Protein AF-A0A5C5VB72-F1 (afdb_monomer)

Solvent-accessible surface area (backbone atoms only — not comparable to full-atom values): 13382 Å² total; per-residue (Å²): 140,82,83,84,82,78,80,82,84,73,86,79,78,80,81,74,54,57,68,61,21,48,60,62,57,49,14,57,75,70,74,47,53,49,72,58,55,72,74,49,93,55,50,34,66,43,98,89,65,30,26,25,46,69,46,34,50,52,37,48,53,52,55,56,52,70,71,44,66,89,49,79,76,54,71,70,58,50,54,54,46,52,60,30,61,78,46,78,45,90,79,31,51,56,58,42,49,58,48,51,53,47,39,34,73,79,44,38,73,28,32,48,50,42,50,53,52,49,53,52,47,54,50,49,50,45,49,69,76,48,58,61,77,70,76,74,67,78,68,65,78,69,49,74,67,56,53,48,52,52,52,50,58,46,50,52,50,52,50,53,49,50,56,49,52,50,53,49,52,53,26,54,77,70,68,26,60,31,42,27,14,83,86,79,55,26,29,43,52,99,91,41,77,40,86,56,82,82,59,88,93,46,48,76,42,85,40,77,42,72,72,61,48,51,54,52,51,53,53,52,50,36,53,74,70,67,75,106

Structure (mmCIF, N/CA/C/O backbone):
data_AF-A0A5C5VB72-F1
#
_entry.id   AF-A0A5C5VB72-F1
#
loop_
_atom_site.group_PDB
_atom_site.id
_atom_site.type_symbol
_atom_site.label_atom_id
_atom_site.label_alt_id
_atom_site.label_comp_id
_atom_site.label_asym_id
_atom_site.label_entity_id
_atom_site.label_seq_id
_atom_site.pdbx_PDB_ins_code
_atom_site.Cartn_x
_atom_site.Cartn_y
_atom_site.Cartn_z
_atom_site.occupancy
_atom_site.B_iso_or_equiv
_atom_site.auth_seq_id
_atom_site.auth_comp_id
_atom_site.auth_asym_id
_atom_site.auth_atom_id
_atom_site.pdbx_PDB_model_num
ATOM 1 N N . MET A 1 1 ? 15.066 46.258 54.936 1.00 46.50 1 MET A N 1
ATOM 2 C CA . MET A 1 1 ? 14.306 45.964 53.706 1.00 46.50 1 MET A CA 1
ATOM 3 C C . MET A 1 1 ? 15.164 45.065 52.835 1.00 46.50 1 MET A C 1
ATOM 5 O O . MET A 1 1 ? 16.221 45.527 52.428 1.00 46.50 1 MET A O 1
ATOM 9 N N . PRO A 1 2 ? 14.773 43.805 52.607 1.00 37.41 2 PRO A N 1
ATOM 10 C CA . PRO A 1 2 ? 15.245 43.034 51.469 1.00 37.41 2 PRO A CA 1
ATOM 11 C C . PRO A 1 2 ? 14.122 42.835 50.442 1.00 37.41 2 PRO A C 1
ATOM 13 O O . PRO A 1 2 ? 12.939 42.766 50.778 1.00 37.41 2 PRO A O 1
ATOM 16 N N . GLU A 1 3 ? 14.540 42.830 49.186 1.00 38.38 3 GLU A N 1
ATOM 17 C CA . GLU A 1 3 ? 13.744 42.910 47.967 1.00 38.38 3 GLU A CA 1
ATOM 18 C C . GLU A 1 3 ? 12.894 41.653 47.731 1.00 38.38 3 GLU A C 1
ATOM 20 O O . GLU A 1 3 ? 13.333 40.523 47.931 1.00 38.38 3 GLU A O 1
ATOM 25 N N . THR A 1 4 ? 11.654 41.860 47.285 1.00 40.00 4 THR A N 1
ATOM 26 C CA . THR A 1 4 ? 10.748 40.800 46.832 1.00 40.00 4 THR A CA 1
ATOM 27 C C . THR A 1 4 ? 11.052 40.483 45.373 1.00 40.00 4 THR A C 1
ATOM 29 O O . THR A 1 4 ? 10.628 41.195 44.464 1.00 40.00 4 THR A O 1
ATOM 32 N N . THR A 1 5 ? 11.785 39.400 45.129 1.00 40.78 5 THR A N 1
ATOM 33 C CA . THR A 1 5 ? 11.956 38.863 43.777 1.00 40.78 5 THR A CA 1
ATOM 34 C C . THR A 1 5 ? 10.641 38.214 43.342 1.00 40.78 5 THR A C 1
ATOM 36 O O . THR A 1 5 ? 10.292 37.119 43.777 1.00 40.78 5 THR A O 1
ATOM 39 N N . LYS A 1 6 ? 9.877 38.920 42.502 1.00 45.44 6 LYS A N 1
ATOM 40 C CA . LYS A 1 6 ? 8.774 38.342 41.728 1.00 45.44 6 LYS A CA 1
ATOM 41 C C . LYS A 1 6 ? 9.363 37.365 40.716 1.00 45.44 6 LYS A C 1
ATOM 43 O O . LYS A 1 6 ? 10.065 37.781 39.801 1.00 45.44 6 LYS A O 1
ATOM 48 N N . THR A 1 7 ? 9.067 36.083 40.874 1.00 38.94 7 THR A N 1
ATOM 49 C CA . THR A 1 7 ? 9.298 35.088 39.829 1.00 38.94 7 THR A CA 1
ATOM 50 C C . THR A 1 7 ? 8.195 35.238 38.784 1.00 38.94 7 THR A C 1
ATOM 52 O O . THR A 1 7 ? 7.014 35.092 39.094 1.00 38.94 7 THR A O 1
ATOM 55 N N . GLU A 1 8 ? 8.586 35.602 37.566 1.00 39.62 8 GLU A N 1
ATOM 56 C CA . GLU A 1 8 ? 7.713 35.678 36.397 1.00 39.62 8 GLU A CA 1
ATOM 57 C C . GLU A 1 8 ? 7.212 34.282 36.010 1.00 39.62 8 GLU A C 1
ATOM 59 O O . GLU A 1 8 ? 7.989 33.343 35.835 1.00 39.62 8 GLU A O 1
ATOM 64 N N . SER A 1 9 ? 5.893 34.152 35.872 1.00 37.44 9 SER A N 1
ATOM 65 C CA . SER A 1 9 ? 5.222 32.945 35.401 1.00 37.44 9 SER A CA 1
ATOM 66 C C . SER A 1 9 ? 5.415 32.795 33.891 1.00 37.44 9 SER A C 1
ATOM 68 O O . SER A 1 9 ? 4.896 33.590 33.107 1.00 37.44 9 SER A O 1
ATOM 70 N N . THR A 1 10 ? 6.139 31.763 33.471 1.00 40.00 10 THR A N 1
ATOM 71 C CA . THR A 1 10 ? 6.226 31.341 32.066 1.00 40.00 10 THR A CA 1
ATOM 72 C C . THR A 1 10 ? 4.866 30.780 31.600 1.00 40.00 10 THR A C 1
ATOM 74 O O . THR A 1 10 ? 4.200 30.112 32.395 1.00 40.00 10 THR A O 1
ATOM 77 N N . PRO A 1 11 ? 4.413 31.013 30.349 1.00 42.94 11 PRO A N 1
ATOM 78 C CA . PRO A 1 11 ? 3.134 30.493 29.861 1.00 42.94 11 PRO A CA 1
ATOM 79 C C . PRO A 1 11 ? 3.160 28.961 29.838 1.00 42.94 11 PRO A C 1
ATOM 81 O O . PRO A 1 11 ? 3.988 28.356 29.158 1.00 42.94 11 PRO A O 1
ATOM 84 N N . GLY A 1 12 ? 2.275 28.343 30.620 1.00 37.38 12 GLY A N 1
ATOM 85 C CA . GLY A 1 12 ? 2.240 26.904 30.849 1.00 37.38 12 GLY A CA 1
ATOM 86 C C . GLY A 1 12 ? 1.874 26.108 29.600 1.00 37.38 12 GLY A C 1
ATOM 87 O O . GLY A 1 12 ? 0.727 26.112 29.159 1.00 37.38 12 GLY A O 1
ATOM 88 N N . GLY A 1 13 ? 2.834 25.342 29.085 1.00 39.31 13 GLY A N 1
ATOM 89 C CA . GLY A 1 13 ? 2.512 24.068 28.457 1.00 39.31 13 GLY A CA 1
ATOM 90 C C . GLY A 1 13 ? 2.019 23.134 29.558 1.00 39.31 13 GLY A C 1
ATOM 91 O O . GLY A 1 13 ? 2.789 22.776 30.445 1.00 39.31 13 GLY A O 1
ATOM 92 N N . HIS A 1 14 ? 0.732 22.791 29.554 1.00 52.47 14 HIS A N 1
ATOM 93 C CA . HIS A 1 14 ? 0.190 21.806 30.485 1.00 52.47 14 HIS A CA 1
ATOM 94 C C . HIS A 1 14 ? 0.811 20.437 30.175 1.00 52.47 14 HIS A C 1
ATOM 96 O O . HIS A 1 14 ? 0.370 19.736 29.268 1.00 52.47 14 HIS A O 1
ATOM 102 N N . THR A 1 15 ? 1.857 20.053 30.907 1.00 58.16 15 THR A N 1
ATOM 103 C CA . THR A 1 15 ? 2.292 18.657 30.987 1.00 58.16 15 THR A CA 1
ATOM 104 C C . THR A 1 15 ? 1.211 17.894 31.742 1.00 58.16 15 THR A C 1
ATOM 106 O O . THR A 1 15 ? 1.135 17.964 32.967 1.00 58.16 15 THR A O 1
ATOM 109 N N . VAL A 1 16 ? 0.317 17.249 30.997 1.00 69.81 16 VAL A N 1
ATOM 110 C CA . VAL A 1 16 ? -0.760 16.436 31.562 1.00 69.81 16 VAL A CA 1
ATOM 111 C C . VAL A 1 16 ? -0.149 15.150 32.115 1.00 69.81 16 VAL A C 1
ATOM 113 O O . VAL A 1 16 ? 0.542 14.431 31.392 1.00 69.81 16 VAL A O 1
ATOM 116 N N . ASP A 1 17 ? -0.406 14.861 33.389 1.00 84.00 17 ASP A N 1
ATOM 117 C CA . ASP A 1 17 ? -0.014 13.596 34.004 1.00 84.00 17 ASP A CA 1
ATOM 118 C C . ASP A 1 17 ? -0.933 12.473 33.503 1.00 84.00 17 ASP A C 1
ATOM 120 O O . ASP A 1 17 ? -2.092 12.358 33.905 1.00 84.00 17 ASP A O 1
ATOM 124 N N . LEU A 1 18 ? -0.409 11.633 32.608 1.00 88.25 18 LEU A N 1
ATOM 125 C CA . LEU A 1 18 ? -1.141 10.510 32.018 1.00 88.25 18 LEU A CA 1
ATOM 126 C C . LEU A 1 18 ? -1.506 9.424 33.039 1.00 88.25 18 LEU A C 1
ATOM 128 O O . LEU A 1 18 ? -2.347 8.567 32.749 1.00 88.25 18 LEU A O 1
ATOM 132 N N . GLU A 1 19 ? -0.902 9.439 34.224 1.00 90.00 19 GLU A N 1
ATOM 133 C CA . GLU A 1 19 ? -1.263 8.526 35.296 1.00 90.00 19 GLU A CA 1
ATOM 134 C C . GLU A 1 19 ? -2.476 9.000 36.102 1.00 90.00 19 GLU A C 1
ATOM 136 O O . GLU A 1 19 ? -3.220 8.160 36.615 1.00 90.00 19 GLU A O 1
ATOM 141 N N . ALA A 1 20 ? -2.701 10.312 36.200 1.00 90.19 20 ALA A N 1
ATOM 142 C CA . ALA A 1 20 ? -3.700 10.913 37.080 1.00 90.19 20 ALA A CA 1
ATOM 143 C C . ALA A 1 20 ? -4.506 12.019 36.377 1.00 90.19 20 ALA A C 1
ATOM 145 O O . ALA A 1 20 ? -4.512 13.178 36.790 1.00 90.19 20 ALA A O 1
ATOM 146 N N . LEU A 1 21 ? -5.246 11.648 35.333 1.00 91.06 21 LEU A N 1
ATOM 147 C CA . LEU A 1 21 ? -6.118 12.566 34.604 1.00 91.06 21 LEU A CA 1
ATOM 148 C C . LEU A 1 21 ? -7.339 12.962 35.435 1.00 91.06 21 LEU A C 1
ATOM 150 O O . LEU A 1 21 ? -8.010 12.122 36.045 1.00 91.06 2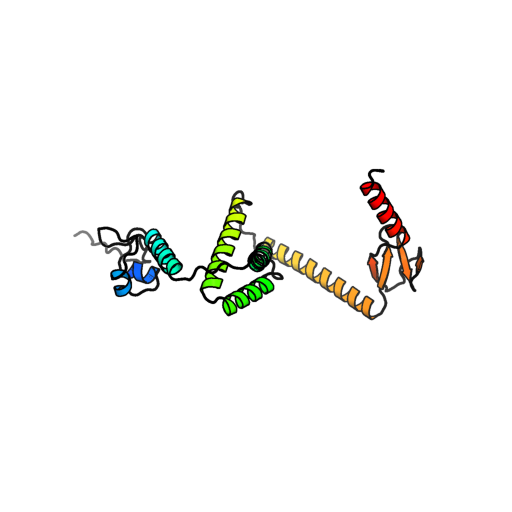1 LEU A O 1
ATOM 154 N N . THR A 1 22 ? -7.712 14.235 35.376 1.00 92.75 22 THR A N 1
ATOM 155 C CA . THR A 1 22 ? -9.021 14.691 35.849 1.00 92.75 22 THR A CA 1
ATOM 156 C C . THR A 1 22 ? -10.144 14.137 34.965 1.00 92.75 22 THR A C 1
ATOM 158 O O . THR A 1 22 ? -9.932 13.727 33.824 1.00 92.75 22 THR A O 1
ATOM 161 N N . GLN A 1 23 ? -11.390 14.168 35.455 1.00 90.88 23 GLN A N 1
ATOM 162 C CA . GLN A 1 23 ? -12.554 13.731 34.670 1.00 90.88 23 GLN A CA 1
ATOM 163 C C . GLN A 1 23 ? -12.682 14.491 33.335 1.00 90.88 23 GLN A C 1
ATOM 165 O O . GLN A 1 23 ? -13.103 13.912 32.334 1.00 90.88 23 GLN A O 1
ATOM 170 N N . THR A 1 24 ? -12.330 15.779 33.314 1.00 90.88 24 THR A N 1
ATOM 171 C CA . THR A 1 24 ? -12.387 16.608 32.105 1.00 90.88 24 THR A CA 1
ATOM 172 C C . THR A 1 24 ? -11.328 16.170 31.096 1.00 90.88 24 THR A C 1
ATOM 174 O O . THR A 1 24 ? -11.675 15.893 29.949 1.00 90.88 24 THR A O 1
ATOM 177 N N . GLU A 1 25 ? -10.075 16.011 31.524 1.00 92.50 25 GLU A N 1
ATOM 178 C CA . GLU A 1 25 ? -8.972 15.566 30.657 1.00 92.50 25 GLU A CA 1
ATOM 179 C C . GLU A 1 25 ? -9.198 14.143 30.136 1.00 92.50 25 GLU A C 1
ATOM 181 O O . GLU A 1 25 ? -9.030 13.878 28.949 1.00 92.50 25 GLU A O 1
ATOM 186 N N . ALA A 1 26 ? -9.678 13.242 30.995 1.00 91.38 26 ALA A N 1
ATOM 187 C CA . ALA A 1 26 ? -10.074 11.891 30.616 1.00 91.38 26 ALA A CA 1
ATOM 188 C C . ALA A 1 26 ? -11.204 11.889 29.569 1.00 91.38 26 ALA A C 1
ATOM 190 O O . ALA A 1 26 ? -11.189 11.096 28.629 1.00 91.38 26 ALA A O 1
ATOM 191 N N . SER A 1 27 ? -12.177 12.798 29.693 1.00 91.50 27 SER A N 1
ATOM 192 C CA . SER A 1 27 ? -13.258 12.927 28.710 1.00 91.50 27 SER A CA 1
ATOM 193 C C . SER A 1 27 ? -12.765 13.472 27.364 1.00 91.50 27 SER A C 1
ATOM 195 O O . SER A 1 27 ? -13.194 12.984 26.317 1.00 91.50 27 SER A O 1
ATOM 197 N N . TRP A 1 28 ? -11.806 14.407 27.380 1.00 91.00 28 TRP A N 1
ATOM 198 C CA . TRP A 1 28 ? -11.140 14.899 26.172 1.00 91.00 28 TRP A CA 1
ATOM 199 C C . TRP A 1 28 ? -10.339 13.801 25.480 1.00 91.00 28 TRP A C 1
ATOM 201 O O . TRP A 1 28 ? -10.465 13.647 24.268 1.00 91.00 28 TRP A O 1
ATOM 211 N N . LEU A 1 29 ? -9.601 12.990 26.246 1.00 90.50 29 LEU A N 1
ATOM 212 C CA . LEU A 1 29 ? -8.830 11.862 25.720 1.00 90.50 29 LEU A CA 1
ATOM 213 C C . LEU A 1 29 ? -9.706 10.882 24.926 1.00 90.50 29 LEU A C 1
ATOM 215 O O . LEU A 1 29 ? -9.296 10.397 23.877 1.00 90.50 29 LEU A O 1
ATOM 219 N N . LEU A 1 30 ? -10.929 10.622 25.395 1.00 90.12 30 LEU A N 1
ATOM 220 C CA . LEU A 1 30 ? -11.875 9.725 24.721 1.00 90.12 30 LEU A CA 1
ATOM 221 C C . LEU A 1 30 ? -12.764 10.427 23.682 1.00 90.12 30 LEU A C 1
ATOM 223 O O . LEU A 1 30 ? -13.586 9.769 23.045 1.00 90.12 30 LEU A O 1
ATOM 227 N N . SER A 1 31 ? -12.648 11.751 23.520 1.00 91.62 31 SER A N 1
ATOM 228 C CA . SER A 1 31 ? -13.569 12.567 22.711 1.00 91.62 31 SER A CA 1
ATOM 229 C C . SER A 1 31 ? -15.047 12.362 23.091 1.00 91.62 31 SER A C 1
ATOM 231 O O . SER A 1 31 ? -15.935 12.276 22.239 1.00 91.62 31 SER A O 1
ATOM 233 N N . ARG A 1 32 ? -15.329 12.268 24.397 1.00 91.69 32 ARG A N 1
ATOM 234 C CA . ARG A 1 32 ? -16.679 12.108 24.966 1.00 91.69 32 ARG A CA 1
ATOM 235 C C . ARG A 1 32 ? -16.970 13.199 25.990 1.00 91.69 32 ARG A C 1
ATOM 237 O O . ARG A 1 32 ? -16.084 13.915 26.439 1.00 91.69 32 ARG A O 1
ATOM 244 N N . SER A 1 33 ? -18.236 13.340 26.376 1.00 92.38 33 SER A N 1
ATOM 245 C CA . SER A 1 33 ? -18.614 14.311 27.403 1.00 92.38 33 SER A CA 1
ATOM 246 C C . SER A 1 33 ? -18.265 13.800 28.807 1.00 92.38 33 SER A C 1
ATOM 248 O O . SER A 1 33 ? -18.369 12.606 29.098 1.00 92.38 33 SER A O 1
ATOM 250 N N . ALA A 1 34 ? -17.899 14.706 29.717 1.00 88.50 34 ALA A N 1
ATOM 251 C CA . ALA A 1 34 ? -17.643 14.348 31.111 1.00 88.50 34 ALA A CA 1
ATOM 252 C C . ALA A 1 34 ? -18.847 13.649 31.792 1.00 88.50 34 ALA A C 1
ATOM 254 O O . ALA A 1 34 ? -18.616 12.665 32.501 1.00 88.50 34 ALA A O 1
ATOM 255 N N . PRO A 1 35 ? -20.119 14.063 31.582 1.00 92.19 35 PRO A N 1
ATOM 256 C CA . PRO A 1 35 ? -21.279 13.331 32.100 1.00 92.19 35 PRO A CA 1
ATOM 257 C C . PRO A 1 35 ? -21.398 11.904 31.560 1.00 92.19 35 PRO A C 1
ATOM 259 O O . PRO A 1 35 ? -21.737 11.005 32.324 1.00 92.19 35 PRO A O 1
ATOM 262 N N . TRP A 1 36 ? -21.084 11.686 30.278 1.00 91.81 36 TRP A N 1
ATOM 263 C CA . TRP A 1 36 ? -21.069 10.344 29.697 1.00 91.81 36 TRP A CA 1
ATOM 264 C C . TRP A 1 36 ? -20.046 9.462 30.413 1.00 91.81 36 TRP A C 1
ATOM 266 O O . TRP A 1 36 ? -20.420 8.401 30.904 1.00 91.81 36 TRP A O 1
ATOM 276 N N . LEU A 1 37 ? -18.802 9.938 30.566 1.00 90.62 37 LEU A N 1
ATOM 277 C CA . LEU A 1 37 ? -17.724 9.183 31.218 1.00 90.62 37 LEU A CA 1
ATOM 278 C C . LEU A 1 37 ? -18.078 8.827 32.670 1.00 90.62 37 LEU A C 1
ATOM 280 O O . LEU A 1 37 ? -17.820 7.716 33.116 1.00 90.62 37 LEU A O 1
ATOM 284 N N . ARG A 1 38 ? -18.738 9.741 33.393 1.00 87.44 38 ARG A N 1
ATOM 285 C CA . ARG A 1 38 ? -19.208 9.501 34.768 1.00 87.44 38 ARG A CA 1
ATOM 286 C C . ARG A 1 38 ? -20.210 8.350 34.867 1.00 87.44 38 ARG A C 1
ATOM 288 O O . ARG A 1 38 ? -20.264 7.694 35.903 1.00 87.44 38 ARG A O 1
ATOM 295 N N . GLY A 1 39 ? -21.020 8.157 33.829 1.00 86.31 39 GLY A N 1
ATOM 296 C CA . GLY A 1 39 ? -22.028 7.103 33.756 1.00 86.31 39 GLY A CA 1
ATOM 297 C C . GLY A 1 39 ? -21.498 5.758 33.259 1.00 86.31 39 GLY A C 1
ATOM 298 O O . GLY A 1 39 ? -22.265 4.801 33.239 1.00 86.31 39 GLY A O 1
ATOM 299 N N . GLN A 1 40 ? -20.229 5.667 32.844 1.00 85.19 40 GLN A N 1
ATOM 300 C CA . GLN A 1 40 ? -19.628 4.416 32.385 1.00 85.19 40 GLN A CA 1
ATOM 301 C C . GLN A 1 40 ? -18.808 3.742 33.487 1.00 85.19 40 GLN A C 1
ATOM 303 O O . GLN A 1 40 ? -18.093 4.395 34.246 1.00 85.19 40 GLN A O 1
ATOM 308 N N . SER A 1 41 ? -18.849 2.411 33.521 1.00 84.69 41 SER A N 1
ATOM 309 C CA . SER A 1 41 ? -17.968 1.578 34.344 1.00 84.69 41 SER A CA 1
ATOM 310 C C . SER A 1 41 ? -16.725 1.157 33.550 1.00 84.69 41 SER A C 1
ATOM 312 O O . SER A 1 41 ? -16.497 -0.032 33.337 1.00 84.69 41 SER A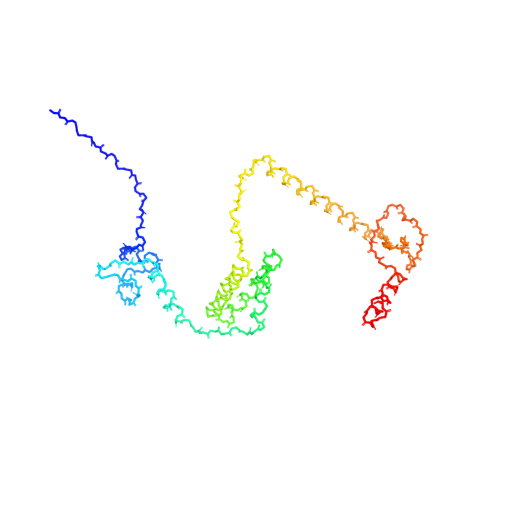 O 1
ATOM 314 N N . LEU A 1 42 ? -15.965 2.130 33.040 1.00 85.81 42 LEU A N 1
ATOM 315 C CA . LEU A 1 42 ? -14.698 1.854 32.358 1.00 85.81 42 LEU A CA 1
ATOM 316 C C . LEU A 1 42 ? -13.589 1.618 33.381 1.00 85.81 42 LEU A C 1
ATOM 318 O O . LEU A 1 42 ? -13.481 2.346 34.373 1.00 85.81 42 LEU A O 1
ATOM 322 N N . ASP A 1 43 ? -12.756 0.615 33.117 1.00 83.19 43 ASP A N 1
ATOM 323 C CA . ASP A 1 43 ? -11.580 0.353 33.934 1.00 83.19 43 ASP A CA 1
ATOM 324 C C . ASP A 1 43 ? -10.547 1.481 33.760 1.00 83.19 43 ASP A C 1
ATOM 326 O O . ASP A 1 43 ? -10.441 2.099 32.701 1.00 83.19 43 ASP A O 1
ATOM 330 N N . GLY A 1 44 ? -9.806 1.796 34.822 1.00 83.50 44 GLY A N 1
ATOM 331 C CA . GLY A 1 44 ? -8.846 2.906 34.841 1.00 83.50 44 GLY A CA 1
ATOM 332 C C . GLY A 1 44 ? -9.244 4.113 35.688 1.00 83.50 44 GLY A C 1
ATOM 333 O O . GLY A 1 44 ? -8.413 5.003 35.865 1.00 83.50 44 GLY A O 1
ATOM 334 N N . ARG A 1 45 ? -10.447 4.137 36.276 1.00 89.31 45 ARG A N 1
ATOM 335 C CA . ARG A 1 45 ? -10.782 5.091 37.344 1.00 89.31 45 ARG A CA 1
ATOM 336 C C . ARG A 1 45 ? -10.121 4.662 38.657 1.00 89.31 45 ARG A C 1
ATOM 338 O O . ARG A 1 45 ? -10.332 3.549 39.133 1.00 89.31 45 ARG A O 1
ATOM 345 N N . ARG A 1 46 ? -9.329 5.550 39.252 1.00 87.69 46 ARG A N 1
ATOM 346 C CA . ARG A 1 46 ? -8.659 5.348 40.541 1.00 87.69 46 ARG A CA 1
ATOM 347 C C . ARG A 1 46 ? -9.611 5.654 41.714 1.00 87.69 46 ARG A C 1
ATOM 349 O O . ARG A 1 46 ? -10.604 6.365 41.529 1.00 87.69 46 ARG A O 1
ATOM 356 N N . PRO A 1 47 ? -9.326 5.150 42.933 1.00 87.12 47 PRO A N 1
ATOM 357 C CA . PRO A 1 47 ? -10.150 5.412 44.120 1.00 87.12 47 PRO A CA 1
ATOM 358 C C . PRO A 1 47 ? -10.285 6.899 44.482 1.00 87.12 47 PRO A C 1
ATOM 360 O O . PRO A 1 47 ? -11.298 7.304 45.042 1.00 87.12 47 PRO A O 1
ATOM 363 N N . ASP A 1 48 ? -9.284 7.711 44.136 1.00 88.06 48 ASP A N 1
ATOM 364 C CA . ASP A 1 48 ? -9.274 9.168 44.323 1.00 88.06 48 ASP A CA 1
ATOM 365 C C . ASP A 1 48 ? -10.126 9.929 43.286 1.00 88.06 48 ASP A C 1
ATOM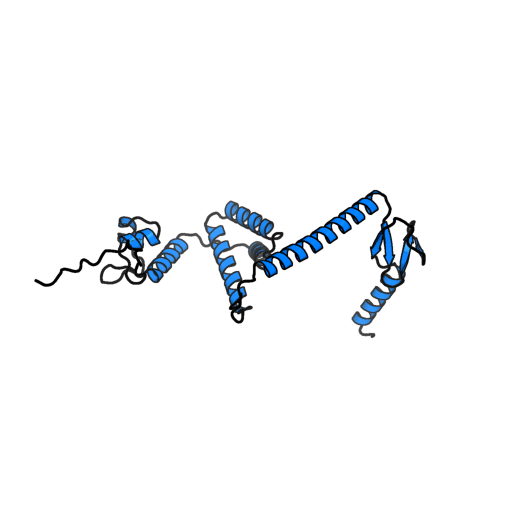 367 O O . ASP A 1 48 ? -10.281 11.145 43.369 1.00 88.06 48 ASP A O 1
ATOM 371 N N . GLY A 1 49 ? -10.709 9.220 42.313 1.00 85.75 49 GLY A N 1
ATOM 372 C CA . GLY A 1 49 ? -11.533 9.786 41.252 1.00 85.75 49 GLY A CA 1
ATOM 373 C C . GLY A 1 49 ? -10.767 10.259 40.014 1.00 85.75 49 GLY A C 1
ATOM 374 O O . GLY A 1 49 ? -11.425 10.690 39.064 1.00 85.75 49 GLY A O 1
ATOM 375 N N . SER A 1 50 ? -9.434 10.151 39.999 1.00 91.94 50 SER A N 1
ATOM 376 C CA . SER A 1 50 ? -8.605 10.382 38.811 1.00 91.94 50 SER A CA 1
ATOM 377 C C . SER A 1 50 ? -8.650 9.189 37.847 1.00 91.94 50 SER A C 1
ATOM 379 O O . SER A 1 50 ? -9.190 8.126 38.171 1.00 91.94 50 SER A O 1
ATOM 381 N N . TYR A 1 51 ? -8.113 9.358 36.639 1.00 92.62 51 TYR A N 1
ATOM 382 C CA . TYR A 1 51 ? -8.089 8.320 35.612 1.00 92.62 51 TYR A CA 1
ATOM 383 C C . TYR A 1 51 ? -6.673 8.052 35.116 1.00 92.62 51 TYR A C 1
ATOM 385 O O . TYR A 1 51 ? -5.934 8.968 34.771 1.00 92.62 51 TYR A O 1
ATOM 393 N N . HIS A 1 52 ? -6.335 6.775 34.986 1.00 94.31 52 HIS A N 1
ATOM 394 C CA . HIS A 1 52 ? -5.115 6.342 34.322 1.00 94.31 52 HIS A CA 1
ATOM 395 C C . HIS A 1 52 ? -5.358 6.252 32.810 1.00 94.31 52 HIS A C 1
ATOM 397 O O . HIS A 1 52 ? -6.128 5.399 32.363 1.00 94.31 52 HIS A O 1
ATOM 403 N N . ALA A 1 53 ? -4.664 7.071 32.014 1.00 89.38 53 ALA A N 1
ATOM 404 C CA . ALA A 1 53 ? -4.906 7.234 30.577 1.00 89.38 53 ALA A CA 1
ATOM 405 C C . ALA A 1 53 ? -4.893 5.903 29.812 1.00 89.38 53 ALA A C 1
ATOM 407 O O . ALA A 1 53 ? -5.861 5.560 29.138 1.00 89.38 53 ALA A O 1
ATOM 408 N N . GLN A 1 54 ? -3.823 5.117 29.967 1.00 89.19 54 GLN A N 1
ATOM 409 C CA . GLN A 1 54 ? -3.666 3.847 29.251 1.00 89.19 54 GLN A CA 1
ATOM 410 C C . GLN A 1 54 ? -4.785 2.842 29.565 1.00 89.19 54 GLN A C 1
ATOM 412 O O . GLN A 1 54 ? -5.363 2.268 28.646 1.00 89.19 54 GLN A O 1
ATOM 417 N N . LYS A 1 55 ? -5.113 2.648 30.852 1.00 91.25 55 LYS A N 1
ATOM 418 C CA . LYS A 1 55 ? -6.180 1.727 31.276 1.00 91.25 55 LYS A CA 1
ATOM 419 C C . LYS A 1 55 ? -7.543 2.187 30.771 1.00 91.25 55 LYS A C 1
ATOM 421 O O . LYS A 1 55 ? -8.299 1.373 30.252 1.00 91.25 55 LYS A O 1
ATOM 426 N N . LEU A 1 56 ? -7.803 3.492 30.851 1.00 92.06 56 LEU A N 1
ATOM 427 C CA . LEU A 1 56 ? -9.044 4.089 30.376 1.00 92.06 56 LEU A CA 1
ATOM 428 C C . LEU A 1 56 ? -9.230 3.902 28.865 1.00 92.06 56 LEU A C 1
ATOM 430 O O . LEU A 1 56 ? -10.306 3.498 28.428 1.00 92.06 56 LEU A O 1
ATOM 434 N N . VAL A 1 57 ? -8.191 4.171 28.069 1.00 88.25 57 VAL A N 1
ATOM 435 C CA . VAL A 1 57 ? -8.230 3.980 26.611 1.00 88.25 57 VAL A CA 1
ATOM 436 C C . VAL A 1 57 ? -8.416 2.505 26.270 1.00 88.25 57 VAL A C 1
ATOM 438 O O . VAL A 1 57 ? -9.267 2.189 25.447 1.00 88.25 57 VAL A O 1
ATOM 441 N N . ALA A 1 58 ? -7.685 1.600 26.927 1.00 85.75 58 ALA A N 1
ATOM 442 C CA . ALA A 1 58 ? -7.827 0.164 26.699 1.00 85.75 58 ALA A CA 1
ATOM 443 C C . ALA A 1 58 ? -9.257 -0.325 26.993 1.00 85.75 58 ALA A C 1
ATOM 445 O O . ALA A 1 58 ? -9.862 -0.991 26.156 1.00 85.75 58 ALA A O 1
ATOM 446 N N . ALA A 1 59 ? -9.828 0.066 28.137 1.00 88.75 59 ALA A N 1
ATOM 447 C CA . ALA A 1 59 ? -11.194 -0.294 28.506 1.00 88.75 59 ALA A CA 1
ATOM 448 C C . ALA A 1 59 ? -12.234 0.295 27.542 1.00 88.75 59 ALA A C 1
ATOM 450 O O . ALA A 1 59 ? -13.205 -0.375 27.195 1.00 88.75 59 ALA A O 1
ATOM 451 N N . TYR A 1 60 ? -12.036 1.538 27.095 1.00 89.88 60 TYR A N 1
ATOM 452 C CA . TYR A 1 60 ? -12.920 2.177 26.124 1.00 89.88 60 TYR A CA 1
ATOM 453 C C . TYR A 1 60 ? -12.879 1.476 24.763 1.00 89.88 60 TYR A C 1
ATOM 455 O O . TYR A 1 60 ? -13.929 1.189 24.194 1.00 89.88 60 TYR A O 1
ATOM 463 N N . VAL A 1 61 ? -11.683 1.161 24.260 1.00 83.00 61 VAL A N 1
ATOM 464 C CA . VAL A 1 61 ? -11.505 0.432 22.996 1.00 83.00 61 VAL A CA 1
ATOM 465 C C . VAL A 1 61 ? -12.170 -0.940 23.068 1.00 83.00 61 VAL A C 1
ATOM 467 O O . VAL A 1 61 ? -12.899 -1.299 22.148 1.00 83.00 61 VAL A O 1
ATOM 470 N N . GLU A 1 62 ? -11.992 -1.672 24.168 1.00 84.75 62 GLU A N 1
ATOM 471 C CA . GLU A 1 62 ? -12.636 -2.975 24.364 1.00 84.75 62 GLU A CA 1
ATOM 472 C C . GLU A 1 62 ? -14.166 -2.855 24.416 1.00 84.75 62 GLU A C 1
ATOM 474 O O . GLU A 1 62 ? -14.888 -3.614 23.766 1.00 84.75 62 GLU A O 1
ATOM 479 N N . GLN A 1 63 ? -14.683 -1.844 25.121 1.00 85.88 63 GLN A N 1
ATOM 480 C CA . GLN A 1 63 ? -16.117 -1.578 25.174 1.00 85.88 63 GLN A CA 1
ATOM 481 C C . GLN A 1 63 ? -16.684 -1.257 23.782 1.00 85.88 63 GLN A C 1
ATOM 483 O O . GLN A 1 63 ? -17.746 -1.766 23.427 1.00 85.88 63 GLN A O 1
ATOM 488 N N . GLU A 1 64 ? -16.012 -0.428 22.983 1.00 82.12 64 GLU A N 1
ATOM 489 C CA . GLU A 1 64 ? -16.457 -0.109 21.622 1.00 82.12 64 GLU A CA 1
ATOM 490 C C . GLU A 1 64 ? -16.346 -1.325 20.691 1.00 82.12 64 GLU A C 1
ATOM 492 O O . GLU A 1 64 ? -17.271 -1.581 19.921 1.00 82.12 64 GLU A O 1
ATOM 497 N N . ARG A 1 65 ? -15.286 -2.134 20.820 1.00 72.06 65 ARG A N 1
ATOM 498 C CA . ARG A 1 65 ? -15.115 -3.390 20.074 1.00 72.06 65 ARG A CA 1
ATOM 499 C C . ARG A 1 65 ? -16.245 -4.376 20.360 1.00 72.06 65 ARG A C 1
ATOM 501 O O . ARG A 1 65 ? -16.796 -4.944 19.425 1.00 72.06 65 ARG A O 1
ATOM 508 N N . SER A 1 66 ? -16.665 -4.509 21.620 1.00 78.50 66 SER A N 1
ATOM 509 C CA . SER A 1 66 ? -17.766 -5.403 22.017 1.00 78.50 66 SER A CA 1
ATOM 510 C C . SER A 1 66 ? -19.131 -5.038 21.410 1.00 78.50 66 SER A C 1
ATOM 512 O O . SER A 1 66 ? -20.026 -5.880 21.347 1.00 78.50 66 SER A O 1
ATOM 514 N N . LYS A 1 67 ? -19.308 -3.786 20.960 1.00 80.00 67 LYS A N 1
ATOM 515 C CA . LYS A 1 67 ? -20.542 -3.308 20.311 1.00 80.00 67 LYS A CA 1
ATOM 516 C C . LYS A 1 67 ? -20.570 -3.604 18.815 1.00 80.00 67 LYS A C 1
ATOM 518 O O . LYS A 1 67 ? -21.629 -3.487 18.197 1.00 80.00 67 LYS A O 1
ATOM 523 N N . LEU A 1 68 ? -19.425 -3.935 18.223 1.00 66.75 68 LEU A N 1
ATOM 524 C CA . LEU A 1 68 ? -19.335 -4.270 16.812 1.00 66.75 68 LEU A CA 1
ATOM 525 C C . LEU A 1 68 ? -19.672 -5.756 16.634 1.00 66.75 68 LEU A C 1
ATOM 527 O O . LEU A 1 68 ? -19.114 -6.595 17.342 1.00 66.75 68 LEU A O 1
ATOM 531 N N . PRO A 1 69 ? -20.577 -6.117 15.705 1.00 60.62 69 PRO A N 1
ATOM 532 C CA . PRO A 1 69 ? -20.769 -7.516 15.363 1.00 60.62 69 PRO A CA 1
ATOM 533 C C . PRO A 1 69 ? -19.448 -8.085 14.836 1.00 60.62 69 PRO A C 1
ATOM 535 O O . PRO A 1 69 ? -18.785 -7.464 14.007 1.00 60.62 69 PRO A O 1
ATOM 538 N N . THR A 1 70 ? -19.054 -9.259 15.327 1.00 59.97 70 THR A N 1
ATOM 539 C CA . THR A 1 70 ? -17.866 -9.971 14.854 1.00 59.97 70 THR A CA 1
ATOM 540 C C . THR A 1 70 ? -18.123 -10.466 13.437 1.00 59.97 70 THR A C 1
ATOM 542 O O . THR A 1 70 ? -18.800 -11.470 13.223 1.00 59.97 70 THR A O 1
ATOM 545 N N . HIS A 1 71 ? -17.605 -9.734 12.451 1.00 64.88 71 HIS A N 1
ATOM 546 C CA . HIS A 1 71 ? -17.630 -10.159 11.057 1.00 64.88 71 HIS A CA 1
ATOM 547 C C . HIS A 1 71 ? -16.322 -10.860 10.720 1.00 64.88 71 HIS A C 1
ATOM 549 O O . HIS A 1 71 ? -15.246 -10.286 10.878 1.00 64.88 71 HIS A O 1
ATOM 555 N N . LYS A 1 72 ? -16.413 -12.106 10.257 1.00 67.81 72 LYS A N 1
ATOM 556 C CA . LYS A 1 72 ? -15.253 -12.853 9.777 1.00 67.81 72 LYS A CA 1
ATOM 557 C C . LYS A 1 72 ? -15.174 -12.670 8.264 1.00 67.81 72 LYS A C 1
ATOM 559 O O . LYS A 1 72 ? -16.087 -13.095 7.560 1.00 67.81 72 LYS A O 1
ATOM 564 N N . LEU A 1 73 ? -14.109 -12.024 7.789 1.00 65.25 73 LEU A N 1
ATOM 565 C CA . LEU A 1 73 ? -13.818 -11.935 6.356 1.00 65.25 73 LEU A CA 1
ATOM 566 C C . LEU A 1 73 ? -13.642 -13.342 5.780 1.00 65.25 73 LEU A C 1
ATOM 568 O O . LEU A 1 73 ? -13.171 -14.248 6.475 1.00 65.25 73 LEU A O 1
ATOM 572 N N . ALA A 1 74 ? -14.019 -13.531 4.517 1.00 69.00 74 ALA A N 1
ATOM 573 C CA . ALA A 1 74 ? -13.754 -14.795 3.849 1.00 69.00 74 ALA A CA 1
ATOM 574 C C . ALA A 1 74 ? -12.240 -14.972 3.653 1.00 69.00 74 ALA A C 1
ATOM 576 O O . ALA A 1 74 ? -11.528 -14.008 3.373 1.00 69.00 74 ALA A O 1
ATOM 577 N N . ASP A 1 75 ? -11.741 -16.209 3.724 1.00 55.91 75 ASP A N 1
ATOM 578 C CA . ASP A 1 75 ? -10.299 -16.501 3.614 1.00 55.91 75 ASP A CA 1
ATOM 579 C C . ASP A 1 75 ? -9.671 -15.947 2.318 1.00 55.91 75 ASP A C 1
ATOM 581 O O . ASP A 1 75 ? -8.504 -15.559 2.288 1.00 55.91 75 ASP A O 1
ATOM 585 N N . VAL A 1 76 ? -10.458 -15.862 1.240 1.00 55.84 76 VAL A N 1
ATOM 586 C CA . VAL A 1 76 ? -10.038 -15.268 -0.040 1.00 55.84 76 VAL A CA 1
ATOM 587 C C . VAL A 1 76 ? -9.779 -13.762 0.089 1.00 55.84 76 VAL A C 1
ATOM 589 O O . VAL A 1 76 ? -8.822 -13.254 -0.492 1.00 55.84 76 VAL A O 1
ATOM 592 N N . GLU A 1 77 ? -10.603 -13.050 0.855 1.00 54.78 77 GLU A N 1
ATOM 593 C CA . GLU A 1 77 ? -10.471 -11.608 1.089 1.00 54.78 77 GLU A CA 1
ATOM 594 C C . GLU A 1 77 ? -9.308 -11.311 2.032 1.00 54.78 77 GLU A C 1
ATOM 596 O O . GLU A 1 77 ? -8.538 -10.385 1.784 1.00 54.78 77 GLU A O 1
ATOM 601 N N . VAL A 1 78 ? -9.142 -12.147 3.062 1.00 64.44 78 VAL A N 1
ATOM 602 C CA . VAL A 1 78 ? -8.003 -12.098 3.986 1.00 64.44 78 VAL A CA 1
ATOM 603 C C . VAL A 1 78 ? -6.688 -12.242 3.223 1.00 64.44 78 VAL A C 1
ATOM 605 O O . VAL A 1 78 ? -5.810 -11.395 3.348 1.00 64.44 78 VAL A O 1
ATOM 608 N N . ASN A 1 79 ? -6.572 -13.265 2.373 1.00 62.06 79 ASN A N 1
ATOM 609 C CA . ASN A 1 79 ? -5.348 -13.534 1.617 1.00 62.06 79 ASN A CA 1
ATOM 610 C C . ASN A 1 79 ? -5.045 -12.429 0.585 1.00 62.06 79 ASN A C 1
ATOM 612 O O . ASN A 1 79 ? -3.895 -12.037 0.404 1.00 62.06 79 ASN A O 1
ATOM 616 N N . ALA A 1 80 ? -6.073 -11.883 -0.075 1.00 60.31 80 ALA A N 1
ATOM 617 C CA . ALA A 1 80 ? -5.903 -10.774 -1.015 1.00 60.31 80 ALA A CA 1
ATOM 618 C C . ALA A 1 80 ? -5.439 -9.483 -0.319 1.00 60.31 80 ALA A C 1
ATOM 620 O O . ALA A 1 80 ? -4.599 -8.751 -0.854 1.00 60.31 80 ALA A O 1
ATOM 621 N N . LEU A 1 81 ? -5.979 -9.204 0.870 1.00 63.28 81 LEU A N 1
ATOM 622 C CA . LEU A 1 81 ? -5.613 -8.033 1.653 1.00 63.28 81 LEU A CA 1
ATOM 623 C C . LEU A 1 81 ? -4.194 -8.170 2.219 1.00 63.28 81 LEU A C 1
ATOM 625 O O . LEU A 1 81 ? -3.393 -7.261 2.033 1.00 63.28 81 LEU A O 1
ATOM 629 N N . ASP A 1 82 ? -3.849 -9.317 2.805 1.00 62.16 82 ASP A N 1
ATOM 630 C CA . ASP A 1 82 ? -2.518 -9.576 3.368 1.00 62.16 82 ASP A CA 1
ATOM 631 C C . ASP A 1 82 ? -1.399 -9.442 2.315 1.00 62.16 82 ASP A C 1
ATOM 633 O O . ASP A 1 82 ? -0.428 -8.711 2.513 1.00 62.16 82 ASP A O 1
ATOM 637 N N . GLN A 1 83 ? -1.587 -10.015 1.119 1.00 60.84 83 GLN A N 1
ATOM 638 C CA . GLN A 1 83 ? -0.633 -9.865 0.009 1.00 60.84 83 GLN A CA 1
ATOM 639 C C . GLN A 1 83 ? -0.483 -8.416 -0.471 1.00 60.84 83 GLN A C 1
ATOM 641 O O . GLN A 1 83 ? 0.602 -8.005 -0.887 1.00 60.84 83 GLN A O 1
ATOM 646 N N . SER A 1 84 ? -1.565 -7.636 -0.418 1.00 58.84 84 SER A N 1
ATOM 647 C CA . SER A 1 84 ? -1.546 -6.225 -0.817 1.00 58.84 84 SER A CA 1
ATOM 648 C C . SER A 1 84 ? -0.844 -5.345 0.223 1.00 58.84 84 SER A C 1
ATOM 650 O O . SER A 1 84 ? -0.198 -4.364 -0.144 1.00 58.84 84 SER A O 1
ATOM 652 N N . LEU A 1 85 ? -0.946 -5.700 1.509 1.00 58.56 85 LEU A N 1
ATOM 653 C CA . LEU A 1 85 ? -0.312 -4.994 2.625 1.00 58.56 85 LEU A CA 1
ATOM 654 C C . LEU A 1 85 ? 1.177 -5.346 2.766 1.00 58.56 85 LEU A C 1
ATOM 656 O O . LEU A 1 85 ? 1.988 -4.461 3.027 1.00 58.56 85 LEU A O 1
ATOM 660 N N . GLY A 1 86 ? 1.559 -6.604 2.525 1.00 51.59 86 GLY A N 1
ATOM 661 C CA . GLY A 1 86 ? 2.953 -7.061 2.583 1.00 51.59 86 GLY A CA 1
ATOM 662 C C . GLY A 1 86 ? 3.876 -6.447 1.521 1.00 51.59 86 GLY A C 1
ATOM 663 O O . GLY A 1 86 ? 5.092 -6.605 1.600 1.00 51.59 86 GLY A O 1
ATOM 664 N N . TYR A 1 87 ? 3.320 -5.734 0.535 1.00 49.50 87 TYR A N 1
ATOM 665 C CA . TYR A 1 87 ? 4.051 -5.116 -0.572 1.00 49.50 87 TYR A CA 1
ATOM 666 C C . TYR A 1 87 ? 3.545 -3.683 -0.823 1.00 49.50 87 TYR A C 1
ATOM 668 O O . TYR A 1 87 ? 3.022 -3.363 -1.894 1.00 49.50 87 TYR A O 1
ATOM 676 N N . PHE A 1 88 ? 3.684 -2.815 0.186 1.00 46.88 88 PHE A N 1
ATOM 677 C CA . PHE A 1 88 ? 3.242 -1.411 0.181 1.00 46.88 88 PHE A CA 1
ATOM 678 C C . PHE A 1 88 ? 4.116 -0.504 -0.713 1.00 46.88 88 PHE A C 1
ATOM 680 O O . PHE A 1 88 ? 4.712 0.473 -0.271 1.00 46.88 88 PHE A O 1
ATOM 687 N N . ASP A 1 89 ? 4.188 -0.819 -2.004 1.00 46.31 89 ASP A N 1
ATOM 688 C CA . ASP A 1 89 ? 4.697 0.081 -3.039 1.00 46.31 89 ASP A CA 1
ATOM 689 C C . ASP A 1 89 ? 3.510 0.766 -3.741 1.00 46.31 89 ASP A C 1
ATOM 691 O O . ASP A 1 89 ? 2.406 0.212 -3.800 1.00 46.31 89 ASP A O 1
ATOM 695 N N . LEU A 1 90 ? 3.711 1.971 -4.290 1.00 44.00 90 LEU A N 1
ATOM 696 C CA . LEU A 1 90 ? 2.657 2.856 -4.841 1.00 44.00 90 LEU A CA 1
ATOM 697 C C . LEU A 1 90 ? 1.661 2.184 -5.820 1.00 44.00 90 LEU A C 1
ATOM 699 O O . LEU A 1 90 ? 0.564 2.701 -6.027 1.00 44.00 90 LEU A O 1
ATOM 703 N N . TYR A 1 91 ? 2.018 1.041 -6.413 1.00 44.78 91 TYR A N 1
ATOM 704 C CA . TYR A 1 91 ? 1.171 0.264 -7.323 1.00 44.78 91 TYR A CA 1
ATOM 705 C C . TYR A 1 91 ? 0.153 -0.659 -6.624 1.00 44.78 91 TYR A C 1
ATOM 707 O O . TYR A 1 91 ? -0.927 -0.867 -7.175 1.00 44.78 91 TYR A O 1
ATOM 715 N N . ASN A 1 92 ? 0.432 -1.157 -5.414 1.00 53.81 92 ASN A N 1
ATOM 716 C CA . ASN A 1 92 ? -0.471 -2.059 -4.679 1.00 53.81 92 ASN A CA 1
ATOM 717 C C . ASN A 1 92 ? -1.419 -1.318 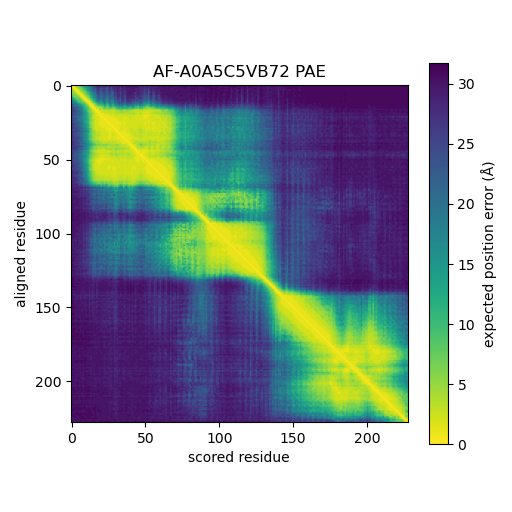-3.727 1.00 53.81 92 ASN A C 1
ATOM 719 O O . ASN A 1 92 ? -2.486 -1.832 -3.390 1.00 53.81 92 ASN A O 1
ATOM 723 N N . GLY A 1 93 ? -1.093 -0.071 -3.366 1.00 58.03 93 GLY A N 1
ATOM 724 C CA . GLY A 1 93 ? -1.946 0.758 -2.510 1.00 58.03 93 GLY A CA 1
ATOM 725 C C . GLY A 1 93 ? -3.349 0.985 -3.086 1.00 58.03 93 GLY A C 1
ATOM 726 O O . GLY A 1 93 ? -4.317 1.055 -2.337 1.00 58.03 93 GLY A O 1
ATOM 727 N N . ARG A 1 94 ? -3.493 1.028 -4.419 1.00 66.62 94 ARG A N 1
ATOM 728 C CA . ARG A 1 94 ? -4.809 1.183 -5.058 1.00 66.62 94 ARG A CA 1
ATOM 729 C C . ARG A 1 94 ? -5.682 -0.064 -4.920 1.00 66.62 94 ARG A C 1
ATOM 731 O O . ARG A 1 94 ? -6.863 0.074 -4.631 1.00 66.62 94 ARG A O 1
ATOM 738 N N . LEU A 1 95 ? -5.099 -1.257 -5.055 1.00 65.81 95 LEU A N 1
ATOM 739 C CA . LEU A 1 95 ? -5.822 -2.516 -4.863 1.00 65.81 95 LEU A CA 1
ATOM 740 C C . LEU A 1 95 ? -6.295 -2.661 -3.412 1.00 65.81 95 LEU A C 1
ATOM 742 O O . LEU A 1 95 ? -7.443 -3.030 -3.188 1.00 65.81 95 LEU A O 1
ATOM 746 N N . ALA A 1 96 ? -5.446 -2.305 -2.441 1.00 69.94 96 ALA A N 1
ATOM 747 C CA . ALA A 1 96 ? -5.812 -2.307 -1.027 1.00 69.94 96 ALA A CA 1
ATOM 748 C C . ALA A 1 96 ? -6.968 -1.335 -0.732 1.00 69.94 96 ALA A C 1
ATOM 750 O O . ALA A 1 96 ? -7.919 -1.706 -0.049 1.00 69.94 96 ALA A O 1
ATOM 751 N N . VAL A 1 97 ? -6.925 -0.113 -1.281 1.00 79.94 97 VAL A N 1
ATOM 752 C CA . VAL A 1 97 ? -8.015 0.870 -1.141 1.00 79.94 97 VAL A CA 1
ATOM 753 C C . VAL A 1 97 ? -9.315 0.357 -1.761 1.00 79.94 97 VAL A C 1
ATOM 755 O O . VAL A 1 97 ? -10.344 0.387 -1.091 1.00 79.94 97 VAL A O 1
ATOM 758 N N . ASP A 1 98 ? -9.268 -0.182 -2.981 1.00 79.44 98 ASP A N 1
ATOM 759 C CA . ASP A 1 98 ? -10.450 -0.723 -3.661 1.00 79.44 98 ASP A CA 1
ATOM 760 C C . ASP A 1 98 ? -11.054 -1.925 -2.899 1.00 79.44 98 ASP A C 1
ATOM 762 O O . ASP A 1 98 ? -12.277 -2.096 -2.867 1.00 79.44 98 ASP A O 1
ATOM 766 N N . LEU A 1 99 ? -10.218 -2.755 -2.259 1.00 77.69 99 LEU A N 1
ATOM 767 C CA . LEU A 1 99 ? -10.670 -3.872 -1.420 1.00 77.69 99 LEU A CA 1
ATOM 768 C C . LEU A 1 99 ? -11.328 -3.377 -0.125 1.00 77.69 99 LEU A C 1
ATOM 770 O O . LEU A 1 99 ? -12.407 -3.843 0.234 1.00 77.69 99 LEU A O 1
ATOM 774 N N . MET A 1 100 ? -10.703 -2.412 0.556 1.00 83.56 100 MET A N 1
ATOM 775 C CA . MET A 1 100 ? -11.241 -1.814 1.782 1.00 83.56 100 MET A CA 1
ATOM 776 C C . MET A 1 100 ? -12.574 -1.106 1.526 1.00 83.56 100 MET A C 1
ATOM 778 O O . MET A 1 100 ? -13.504 -1.252 2.317 1.00 83.56 100 MET A O 1
ATOM 782 N N . ASP A 1 101 ? -12.704 -0.391 0.405 1.00 85.81 101 ASP A N 1
ATOM 783 C CA . ASP A 1 101 ? -13.963 0.252 0.027 1.00 85.81 101 ASP A CA 1
ATOM 784 C C . ASP A 1 101 ? -15.067 -0.771 -0.257 1.00 85.81 101 ASP A C 1
ATOM 786 O O . ASP A 1 101 ? -16.212 -0.558 0.147 1.00 85.81 101 ASP A O 1
ATOM 790 N N . ARG A 1 102 ? -14.742 -1.909 -0.883 1.00 82.00 102 ARG A N 1
ATOM 791 C CA . ARG A 1 102 ? -15.707 -2.999 -1.087 1.00 82.00 102 ARG A CA 1
ATOM 792 C C . ARG A 1 102 ? -16.153 -3.619 0.236 1.00 82.00 102 ARG A C 1
ATOM 794 O O . ARG A 1 102 ? -17.351 -3.696 0.491 1.00 82.00 102 ARG A O 1
ATOM 801 N N . ILE A 1 103 ? -15.209 -3.967 1.111 1.00 77.06 103 ILE A N 1
ATOM 802 C CA . ILE A 1 103 ? -15.497 -4.527 2.442 1.00 77.06 103 ILE A CA 1
ATOM 803 C C . ILE A 1 103 ? -16.352 -3.555 3.263 1.00 77.06 103 ILE A C 1
ATOM 805 O O . ILE A 1 103 ? -17.309 -3.958 3.923 1.00 77.06 103 ILE A O 1
ATOM 809 N N . LYS A 1 104 ? -16.063 -2.253 3.192 1.00 87.31 104 LYS A N 1
ATOM 810 C CA . LYS A 1 104 ? -16.878 -1.216 3.830 1.00 87.31 104 LYS A CA 1
ATOM 811 C C . LYS A 1 104 ? -18.306 -1.186 3.287 1.00 87.31 104 LYS A C 1
ATOM 813 O O . LYS A 1 104 ? -19.238 -1.023 4.072 1.00 87.31 104 LYS A O 1
ATOM 818 N N . GLN A 1 105 ? -18.487 -1.303 1.972 1.00 84.81 105 GLN A N 1
ATOM 819 C CA . GLN A 1 105 ? -19.812 -1.306 1.343 1.00 84.81 105 GLN A CA 1
ATOM 820 C C . GLN A 1 105 ? -20.621 -2.554 1.714 1.00 84.81 105 GLN A C 1
ATOM 822 O O . GLN A 1 105 ? -21.814 -2.439 1.987 1.00 84.81 105 GLN A O 1
ATOM 827 N N . GLU A 1 106 ? -19.983 -3.722 1.760 1.00 80.25 106 GLU A N 1
ATOM 828 C CA . GLU A 1 106 ? -20.654 -5.006 2.001 1.00 80.25 106 GLU A CA 1
ATOM 829 C C . GLU A 1 106 ? -20.875 -5.304 3.493 1.00 80.25 106 GLU A C 1
ATOM 831 O O . GLU A 1 106 ? -21.866 -5.936 3.865 1.00 80.25 106 GLU A O 1
ATOM 836 N N . HIS A 1 107 ? -19.980 -4.835 4.367 1.00 78.69 107 HIS A N 1
ATOM 837 C CA . HIS A 1 107 ? -19.929 -5.246 5.777 1.00 78.69 107 HIS A CA 1
ATOM 838 C C . HIS A 1 107 ? -19.886 -4.080 6.777 1.00 78.69 107 HIS A C 1
ATOM 840 O O . HIS A 1 107 ? -19.876 -4.294 7.994 1.00 78.69 107 HIS A O 1
ATOM 846 N N . GLY A 1 108 ? -19.885 -2.834 6.299 1.00 82.38 108 GLY A N 1
ATOM 847 C CA . GLY A 1 108 ? -19.968 -1.641 7.139 1.00 82.38 108 GLY A CA 1
ATOM 848 C C . GLY A 1 108 ? -18.832 -1.526 8.160 1.00 82.38 108 GLY A C 1
ATOM 849 O O . GLY A 1 108 ? -17.682 -1.884 7.905 1.00 82.38 108 GLY A O 1
ATOM 850 N N . ALA A 1 109 ? -19.153 -1.004 9.346 1.00 77.19 109 ALA A N 1
ATOM 851 C CA . ALA A 1 109 ? -18.175 -0.784 10.415 1.00 77.19 109 ALA A CA 1
ATOM 852 C C . ALA A 1 109 ? -17.539 -2.086 10.935 1.00 77.19 109 ALA A C 1
ATOM 854 O O . ALA A 1 109 ? -16.375 -2.082 11.324 1.00 77.19 109 ALA A O 1
ATOM 855 N N . ALA A 1 110 ? -18.281 -3.196 10.904 1.00 73.62 110 ALA A N 1
ATOM 856 C CA . ALA A 1 110 ? -17.791 -4.500 11.340 1.00 73.62 110 ALA A CA 1
ATOM 857 C C . ALA A 1 110 ? -16.704 -5.049 10.405 1.00 73.62 110 ALA A C 1
ATOM 859 O O . ALA A 1 110 ? -15.661 -5.498 10.873 1.00 73.62 110 ALA A O 1
ATOM 860 N N . GLY A 1 111 ? -16.899 -4.933 9.086 1.00 75.25 111 GLY A N 1
ATOM 861 C CA . GLY A 1 111 ? -15.870 -5.295 8.107 1.00 75.25 111 GLY A CA 1
ATOM 862 C C . GLY A 1 111 ? -14.604 -4.452 8.250 1.00 75.25 111 GLY A C 1
ATOM 863 O O . GLY A 1 111 ? -13.498 -4.983 8.216 1.00 75.25 111 GLY A O 1
ATOM 864 N N . MET A 1 112 ? -14.751 -3.147 8.495 1.00 87.06 112 MET A N 1
ATOM 865 C CA . MET A 1 112 ? -13.599 -2.261 8.700 1.00 87.06 112 MET A CA 1
ATOM 866 C C . MET A 1 112 ? -12.836 -2.546 9.996 1.00 87.06 112 MET A C 1
ATOM 868 O O . MET A 1 112 ? -11.619 -2.377 10.028 1.00 87.06 112 MET A O 1
ATOM 872 N N . ALA A 1 113 ? -13.518 -3.003 11.048 1.00 77.50 113 ALA A N 1
ATOM 873 C CA . ALA A 1 113 ? -12.854 -3.459 12.265 1.00 77.50 113 ALA A CA 1
ATOM 874 C C . ALA A 1 113 ? -12.029 -4.730 12.014 1.00 77.50 113 ALA A C 1
ATOM 876 O O . ALA A 1 113 ? -10.876 -4.790 12.432 1.00 77.50 113 ALA A O 1
ATOM 877 N N . ALA A 1 114 ? -12.565 -5.690 11.253 1.00 73.94 114 ALA A N 1
ATOM 878 C CA . ALA A 1 114 ? -11.828 -6.892 10.858 1.00 73.94 114 ALA A CA 1
ATOM 879 C C . ALA A 1 114 ? -10.596 -6.567 9.989 1.00 73.94 114 ALA A C 1
ATOM 881 O O . ALA A 1 114 ? -9.521 -7.117 10.207 1.00 73.94 114 ALA A O 1
ATOM 882 N N . VAL A 1 115 ? -10.722 -5.617 9.054 1.00 80.56 115 VAL A N 1
ATOM 883 C CA . VAL A 1 115 ? -9.591 -5.093 8.264 1.00 80.56 115 VAL A CA 1
ATOM 884 C C . VAL A 1 115 ? -8.518 -4.478 9.166 1.00 80.56 115 VAL A C 1
ATOM 886 O O . VAL A 1 115 ? -7.334 -4.744 8.978 1.00 80.56 115 VAL A O 1
ATOM 889 N N . ALA A 1 116 ? -8.911 -3.662 10.149 1.00 74.62 116 ALA A N 1
ATOM 890 C CA . ALA A 1 116 ? -7.969 -3.023 11.065 1.00 74.62 116 ALA A CA 1
ATOM 891 C C . ALA A 1 116 ? -7.221 -4.043 11.936 1.00 74.62 116 ALA A C 1
ATOM 893 O O . ALA A 1 116 ? -6.019 -3.893 12.155 1.00 74.62 116 ALA A O 1
ATOM 894 N N . GLU A 1 117 ? -7.907 -5.090 12.402 1.00 77.94 117 GLU A N 1
ATOM 895 C CA . GLU A 1 117 ? -7.275 -6.197 13.124 1.00 77.94 117 GLU A CA 1
ATOM 896 C C . GLU A 1 117 ? -6.257 -6.929 12.248 1.00 77.94 117 GLU A C 1
ATOM 898 O O . GLU A 1 117 ? -5.130 -7.130 12.696 1.00 77.94 117 GLU A O 1
ATOM 903 N N . LEU A 1 118 ? -6.602 -7.217 10.987 1.00 76.88 118 LEU A N 1
ATOM 904 C CA . LEU A 1 118 ? -5.694 -7.866 10.039 1.00 76.88 118 LEU A CA 1
ATOM 905 C C . LEU A 1 118 ? -4.440 -7.024 9.766 1.00 76.88 118 LEU A C 1
ATOM 907 O O . LEU A 1 118 ? -3.327 -7.538 9.759 1.00 76.88 118 LEU A O 1
ATOM 911 N N . VAL A 1 119 ? -4.604 -5.712 9.571 1.00 76.00 119 VAL A N 1
ATOM 912 C CA . VAL A 1 119 ? -3.475 -4.793 9.362 1.00 76.00 119 VAL A CA 1
ATOM 913 C C . VAL A 1 119 ? -2.560 -4.779 10.585 1.00 76.00 119 VAL A C 1
ATOM 915 O O . VAL A 1 119 ? -1.343 -4.854 10.444 1.00 76.00 119 VAL A O 1
ATOM 918 N N . LEU A 1 120 ? -3.130 -4.698 11.790 1.00 74.00 120 LEU A N 1
ATOM 919 C CA . LEU A 1 120 ? -2.351 -4.708 13.028 1.00 74.00 120 LEU A CA 1
ATOM 920 C C . LEU A 1 120 ? -1.629 -6.040 13.246 1.00 74.00 120 LEU A C 1
ATOM 922 O O . LEU A 1 120 ? -0.495 -6.032 13.716 1.00 74.00 120 LEU A O 1
ATOM 926 N N . GLU A 1 121 ? -2.263 -7.163 12.917 1.00 74.19 121 GLU A N 1
ATOM 927 C CA . GLU A 1 121 ? -1.651 -8.490 12.975 1.00 74.19 121 GLU A CA 1
ATOM 928 C C . GLU A 1 121 ? -0.501 -8.612 11.973 1.00 74.19 121 GLU A C 1
ATOM 930 O O . GLU A 1 121 ? 0.608 -8.946 12.373 1.00 74.19 121 GLU A O 1
ATOM 935 N N . SER A 1 122 ? -0.712 -8.214 10.718 1.00 63.50 122 SER A N 1
ATOM 936 C CA . SER A 1 122 ? 0.318 -8.251 9.673 1.00 63.50 122 SER A CA 1
ATOM 937 C C . SER A 1 122 ? 1.509 -7.329 10.014 1.00 63.50 122 SER A C 1
ATOM 939 O O . SER A 1 122 ? 2.667 -7.713 9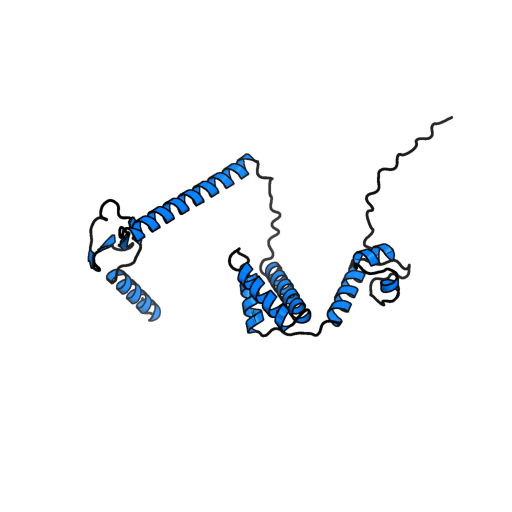.846 1.00 63.50 122 SER A O 1
ATOM 941 N N . ILE A 1 123 ? 1.264 -6.154 10.618 1.00 63.97 123 ILE A N 1
ATOM 942 C CA . ILE A 1 123 ? 2.324 -5.277 11.158 1.00 63.97 123 ILE A CA 1
ATOM 943 C C . ILE A 1 123 ? 3.065 -5.944 12.323 1.00 63.97 123 ILE A C 1
ATOM 945 O O . ILE A 1 123 ? 4.292 -5.883 12.374 1.00 63.97 123 ILE A O 1
ATOM 949 N N . ARG A 1 124 ? 2.357 -6.574 13.270 1.00 70.62 124 ARG A N 1
ATOM 950 C CA . ARG A 1 124 ? 2.999 -7.290 14.388 1.00 70.62 124 ARG A CA 1
ATOM 951 C C . ARG A 1 124 ? 3.857 -8.437 13.882 1.00 70.62 124 ARG A C 1
ATOM 953 O O . ARG A 1 124 ? 4.998 -8.552 14.307 1.00 70.62 124 ARG A O 1
ATOM 960 N N . GLU A 1 125 ? 3.346 -9.229 12.946 1.00 64.75 125 GLU A N 1
ATOM 961 C CA . GLU A 1 125 ? 4.101 -10.311 12.327 1.00 64.75 125 GLU A CA 1
ATOM 962 C C . GLU A 1 125 ? 5.334 -9.794 11.588 1.00 64.75 125 GLU A C 1
ATOM 964 O O . GLU A 1 125 ? 6.391 -10.409 11.682 1.00 64.75 125 GLU A O 1
ATOM 969 N N . GLN A 1 126 ? 5.235 -8.664 10.883 1.00 61.28 126 GLN A N 1
ATOM 970 C CA . GLN A 1 126 ? 6.389 -8.011 10.263 1.00 61.28 126 GLN A CA 1
ATOM 971 C C . GLN A 1 126 ? 7.424 -7.592 11.312 1.00 61.28 126 GLN A C 1
ATOM 973 O O . GLN A 1 126 ? 8.596 -7.912 11.151 1.00 61.28 126 GLN A O 1
ATOM 978 N N . VAL A 1 127 ? 7.004 -6.954 12.407 1.00 62.19 127 VAL A N 1
ATOM 979 C CA . VAL A 1 127 ? 7.889 -6.535 13.510 1.00 62.19 127 VAL A CA 1
ATOM 980 C C . VAL A 1 127 ? 8.514 -7.733 14.242 1.00 62.19 127 VAL A C 1
ATOM 982 O O . VAL A 1 127 ? 9.656 -7.653 14.686 1.00 62.19 127 VAL A O 1
ATOM 985 N N . GLU A 1 128 ? 7.800 -8.854 14.369 1.00 65.81 128 GLU A N 1
ATOM 986 C CA . GLU A 1 128 ? 8.287 -10.072 15.034 1.00 65.81 128 GLU A CA 1
ATOM 987 C C . GLU A 1 128 ? 9.179 -10.945 14.138 1.00 65.81 128 GLU A C 1
ATOM 989 O O . GLU A 1 128 ? 10.147 -11.530 14.626 1.00 65.81 128 GLU A O 1
ATOM 994 N N . LYS A 1 129 ? 8.869 -11.058 12.838 1.00 58.50 129 LYS A N 1
ATOM 995 C CA . LYS A 1 129 ? 9.636 -11.847 11.849 1.00 58.50 129 LYS A CA 1
ATOM 996 C C . LYS A 1 129 ? 10.837 -11.077 11.309 1.00 58.50 129 LYS A C 1
ATOM 998 O O . LYS A 1 129 ? 11.862 -11.675 10.981 1.00 58.50 129 LYS A O 1
ATOM 1003 N N . HIS A 1 130 ? 10.714 -9.758 11.248 1.00 54.41 130 HIS A N 1
ATOM 1004 C CA . HIS A 1 130 ? 11.788 -8.817 10.991 1.00 54.41 130 HIS A CA 1
ATOM 1005 C C . HIS A 1 130 ? 11.905 -7.899 12.207 1.00 54.41 130 HIS A C 1
ATOM 1007 O O . HIS A 1 130 ? 11.546 -6.723 12.112 1.00 54.41 130 HIS A O 1
ATOM 1013 N N . PRO A 1 131 ? 12.410 -8.399 13.355 1.00 49.94 131 PRO A N 1
ATOM 1014 C CA . PRO A 1 131 ? 12.891 -7.489 14.370 1.00 49.94 131 PRO A CA 1
ATOM 1015 C C . PRO A 1 131 ? 14.038 -6.769 13.682 1.00 49.94 131 PRO A C 1
ATOM 1017 O O . PRO A 1 131 ? 15.109 -7.350 13.491 1.00 49.94 131 PRO A O 1
ATOM 1020 N N . GLU A 1 132 ? 13.800 -5.551 13.198 1.00 48.72 132 GLU A N 1
ATOM 1021 C CA . GLU A 1 132 ? 14.911 -4.721 12.782 1.00 48.72 132 GLU A CA 1
ATOM 1022 C C . GLU A 1 132 ? 15.874 -4.747 13.975 1.00 48.72 132 GLU A C 1
ATOM 1024 O O . GLU A 1 132 ? 15.447 -4.450 15.100 1.00 48.72 132 GLU A O 1
ATOM 1029 N N . PRO A 1 133 ? 17.137 -5.187 13.807 1.00 41.91 133 PRO A N 1
ATOM 1030 C CA . PRO A 1 133 ? 18.148 -4.861 14.793 1.00 41.91 133 PRO A CA 1
ATOM 1031 C C . PRO A 1 133 ? 18.114 -3.351 14.802 1.00 41.91 133 PRO A C 1
ATOM 1033 O O . PRO A 1 133 ? 18.522 -2.796 13.789 1.00 41.91 133 PRO A O 1
ATOM 1036 N N . GLY A 1 134 ? 17.480 -2.766 15.832 1.00 39.00 134 GLY A N 1
ATOM 1037 C CA . GLY A 1 134 ? 16.852 -1.456 15.722 1.00 39.00 134 GLY A CA 1
ATOM 1038 C C . GLY A 1 134 ? 17.678 -0.593 14.806 1.00 39.00 134 GLY A C 1
ATOM 1039 O O . GLY A 1 134 ? 18.839 -0.332 15.135 1.00 39.00 134 GLY A O 1
ATOM 1040 N N . ASP A 1 135 ? 17.130 -0.243 13.641 1.00 42.81 135 ASP A N 1
ATOM 1041 C CA . ASP A 1 135 ? 17.732 0.813 12.861 1.00 42.81 135 ASP A CA 1
ATOM 1042 C C . ASP A 1 135 ? 17.443 2.062 13.703 1.00 42.81 135 ASP A C 1
ATOM 1044 O O . ASP A 1 135 ? 16.567 2.884 13.440 1.00 42.81 135 ASP A O 1
ATOM 1048 N N . VAL A 1 136 ? 18.237 2.227 14.770 1.00 40.28 136 VAL A N 1
ATOM 1049 C CA . VAL A 1 136 ? 18.902 3.482 15.026 1.00 40.28 136 VAL A CA 1
ATOM 1050 C C . VAL A 1 136 ? 19.633 3.725 13.728 1.00 40.28 136 VAL A C 1
ATOM 1052 O O . VAL A 1 136 ? 20.825 3.454 13.587 1.00 40.28 136 VAL A O 1
ATOM 1055 N N . SER A 1 137 ? 18.858 4.216 12.767 1.00 39.84 137 SER A N 1
ATOM 1056 C CA . SER A 1 137 ? 19.350 4.986 11.685 1.00 39.84 137 SER A CA 1
ATOM 1057 C C . SER A 1 137 ? 20.242 5.977 12.393 1.00 39.84 137 SER A C 1
ATOM 1059 O O . SER A 1 137 ? 19.814 6.931 13.048 1.00 39.84 137 SER A O 1
ATOM 1061 N N . THR A 1 138 ? 21.530 5.703 12.297 1.00 40.56 138 THR A N 1
ATOM 1062 C CA . THR A 1 138 ? 22.548 6.713 12.415 1.00 40.56 138 THR A CA 1
ATOM 1063 C C . THR A 1 138 ? 22.390 7.538 11.143 1.00 40.56 138 THR A C 1
ATOM 1065 O O . THR A 1 138 ? 23.281 7.630 10.309 1.00 40.56 138 THR A O 1
ATOM 1068 N N . HIS A 1 139 ? 21.209 8.143 10.956 1.00 42.47 139 HIS A N 1
ATOM 1069 C CA . HIS A 1 139 ? 21.043 9.345 10.180 1.00 42.47 139 HIS A CA 1
ATOM 1070 C C . HIS A 1 139 ? 21.855 10.383 10.937 1.00 42.47 139 HIS A C 1
ATOM 1072 O O . HIS A 1 139 ? 21.341 11.229 11.661 1.00 42.47 139 HIS A O 1
ATOM 1078 N N . THR A 1 140 ? 23.170 10.328 10.739 1.00 53.47 140 THR A N 1
ATOM 1079 C CA . THR A 1 140 ? 23.907 11.549 10.502 1.00 53.47 140 THR A CA 1
ATOM 1080 C C . THR A 1 140 ? 23.067 12.336 9.504 1.00 53.47 140 THR A C 1
ATOM 1082 O O . THR A 1 140 ? 22.799 11.817 8.413 1.00 53.47 140 THR A O 1
ATOM 1085 N N . PRO A 1 141 ? 22.559 13.519 9.890 1.00 60.22 141 PRO A N 1
ATOM 1086 C CA . PRO A 1 141 ? 21.842 14.375 8.970 1.00 60.22 141 PRO A CA 1
ATOM 1087 C C . PRO A 1 141 ? 22.720 14.537 7.739 1.00 60.22 141 PRO A C 1
ATOM 1089 O O . PRO A 1 141 ? 23.845 15.031 7.845 1.00 60.22 141 PRO A O 1
ATOM 1092 N N . LYS A 1 142 ? 22.240 14.051 6.593 1.00 67.19 142 LYS A N 1
ATOM 1093 C CA . LYS A 1 142 ? 22.942 14.263 5.336 1.00 67.19 142 LYS A CA 1
ATOM 1094 C C . LYS A 1 142 ? 23.043 15.767 5.141 1.00 67.19 142 LYS A C 1
ATOM 1096 O O . LYS A 1 142 ? 22.058 16.493 5.298 1.00 67.19 142 LYS A O 1
ATOM 1101 N N . SER A 1 143 ? 24.239 16.234 4.832 1.00 80.25 143 SER A N 1
ATOM 1102 C CA . SER A 1 143 ? 24.447 17.611 4.427 1.00 80.25 143 SER A CA 1
ATOM 1103 C C . SER A 1 143 ? 23.570 17.927 3.215 1.00 80.25 143 SER A C 1
ATOM 1105 O O . SER A 1 143 ? 23.225 17.052 2.415 1.00 80.25 143 SER A O 1
ATOM 1107 N N . GLU A 1 144 ? 23.236 19.202 3.037 1.00 77.50 144 GLU A N 1
ATOM 1108 C CA . GLU A 1 144 ? 22.517 19.653 1.844 1.00 77.50 144 GLU A CA 1
ATOM 1109 C C . GLU A 1 144 ? 23.228 19.205 0.552 1.00 77.50 144 GLU A C 1
ATOM 1111 O O . GLU A 1 144 ? 22.572 18.871 -0.432 1.00 77.50 144 GLU A O 1
ATOM 1116 N N . ALA A 1 145 ? 24.563 19.124 0.573 1.00 83.88 145 ALA A N 1
ATOM 1117 C CA . ALA A 1 145 ? 25.374 18.639 -0.538 1.00 83.88 145 ALA A CA 1
ATOM 1118 C C . ALA A 1 145 ? 25.152 17.146 -0.837 1.00 83.88 145 ALA A C 1
ATOM 1120 O O . ALA A 1 145 ? 25.026 16.775 -2.002 1.00 83.88 145 ALA A O 1
ATOM 1121 N N . GLU A 1 146 ? 25.056 16.295 0.186 1.00 80.88 146 GLU A N 1
ATOM 1122 C CA . GLU A 1 146 ? 24.789 14.858 0.021 1.00 80.88 146 GLU A CA 1
ATOM 1123 C C . GLU A 1 146 ? 23.365 14.602 -0.477 1.00 80.88 146 GLU A C 1
ATOM 1125 O O . GLU A 1 146 ? 23.163 13.804 -1.391 1.00 80.88 146 GLU A O 1
ATOM 1130 N N . ILE A 1 147 ? 22.381 15.333 0.057 1.00 78.50 147 ILE A N 1
ATOM 1131 C CA . ILE A 1 147 ? 20.993 15.257 -0.417 1.00 78.50 147 ILE A CA 1
ATOM 1132 C C . ILE A 1 147 ? 20.912 15.718 -1.876 1.00 78.50 147 ILE A C 1
ATOM 1134 O O . ILE A 1 147 ? 20.289 15.055 -2.705 1.00 78.50 147 ILE A O 1
ATOM 1138 N N . ARG A 1 148 ? 21.567 16.834 -2.215 1.00 79.94 148 ARG A N 1
ATOM 1139 C CA . ARG A 1 148 ? 21.587 17.366 -3.581 1.00 79.94 148 ARG A CA 1
ATOM 1140 C C . ARG A 1 148 ? 22.250 16.388 -4.553 1.00 79.94 148 ARG A C 1
ATOM 1142 O O . ARG A 1 148 ? 21.672 16.122 -5.601 1.00 79.94 148 ARG A O 1
ATOM 1149 N N . ALA A 1 149 ? 23.381 15.789 -4.181 1.00 84.69 149 ALA A N 1
ATOM 1150 C CA . ALA A 1 149 ? 24.069 14.793 -5.000 1.00 84.69 149 ALA A CA 1
ATOM 1151 C C . ALA A 1 149 ? 23.216 13.533 -5.235 1.00 84.6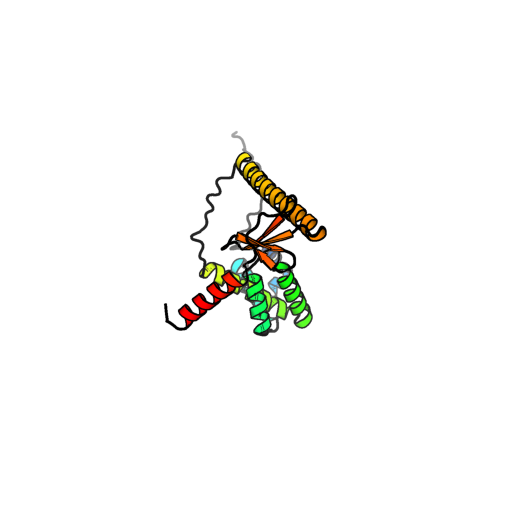9 149 ALA A C 1
ATOM 1153 O O . ALA A 1 149 ? 23.173 13.012 -6.349 1.00 84.69 149 ALA A O 1
ATOM 1154 N N . GLU A 1 150 ? 22.491 13.053 -4.220 1.00 80.25 150 GLU A N 1
ATOM 1155 C CA . GLU A 1 150 ? 21.583 11.910 -4.374 1.00 80.25 150 GLU A CA 1
ATOM 1156 C C . GLU A 1 150 ? 20.387 12.227 -5.274 1.00 80.25 150 GLU A C 1
ATOM 1158 O O . GLU A 1 150 ? 20.013 11.409 -6.123 1.00 80.25 150 GLU A O 1
ATOM 1163 N N . VAL A 1 151 ? 19.797 13.414 -5.117 1.00 83.94 151 VAL A N 1
ATOM 1164 C CA . VAL A 1 151 ? 18.687 13.878 -5.958 1.00 83.94 151 VAL A CA 1
ATOM 1165 C C . VAL A 1 151 ? 19.146 14.060 -7.404 1.00 83.94 151 VAL A C 1
ATOM 1167 O O . VAL A 1 151 ? 18.457 13.595 -8.310 1.00 83.94 151 VAL A O 1
ATOM 1170 N N . GLU A 1 152 ? 20.317 14.654 -7.637 1.00 89.50 152 GLU A N 1
ATOM 1171 C CA . GLU A 1 152 ? 20.906 14.813 -8.971 1.00 89.50 152 GLU A CA 1
ATOM 1172 C C . GLU A 1 152 ? 21.221 13.455 -9.613 1.00 89.50 152 GLU A C 1
ATOM 1174 O O . GLU A 1 152 ? 20.803 13.199 -10.743 1.00 89.50 152 GLU A O 1
ATOM 1179 N N . ALA A 1 153 ? 21.849 12.531 -8.879 1.00 84.88 153 ALA A N 1
ATOM 1180 C CA . ALA A 1 153 ? 22.151 11.187 -9.374 1.00 84.88 153 ALA A CA 1
ATOM 1181 C C . ALA A 1 153 ? 20.884 10.365 -9.672 1.00 84.88 153 ALA A C 1
ATOM 1183 O O . ALA A 1 153 ? 20.866 9.513 -10.568 1.00 84.88 153 ALA A O 1
ATOM 1184 N N . LYS A 1 154 ? 19.799 10.580 -8.920 1.00 84.31 154 LYS A N 1
ATOM 1185 C CA . LYS A 1 154 ? 18.495 9.974 -9.214 1.00 84.31 154 LYS A CA 1
ATOM 1186 C C . LYS A 1 154 ? 17.858 10.611 -10.449 1.00 84.31 154 LYS A C 1
ATOM 1188 O O . LYS A 1 154 ? 17.463 9.884 -11.357 1.00 84.31 154 LYS A O 1
ATOM 1193 N N . ALA A 1 155 ? 17.837 11.940 -10.527 1.00 83.25 155 ALA A N 1
ATOM 1194 C CA . ALA A 1 155 ? 17.297 12.671 -11.667 1.00 83.25 155 ALA A CA 1
ATOM 1195 C C . ALA A 1 155 ? 18.018 12.308 -12.975 1.00 83.25 155 ALA A C 1
ATOM 1197 O O . ALA A 1 155 ? 17.368 12.085 -13.995 1.00 83.25 155 ALA A O 1
ATOM 1198 N N . GLU A 1 156 ? 19.345 12.165 -12.954 1.00 88.56 156 GLU A N 1
ATOM 1199 C CA . GLU A 1 156 ? 20.125 11.763 -14.127 1.00 88.56 156 GLU A CA 1
ATOM 1200 C C . GLU A 1 156 ? 19.772 10.341 -14.592 1.00 88.56 156 GLU A C 1
ATOM 1202 O O . GLU A 1 156 ? 19.582 10.100 -15.790 1.00 88.56 156 GLU A O 1
ATOM 1207 N N . ARG A 1 157 ? 19.614 9.395 -13.653 1.00 83.94 157 ARG A N 1
ATOM 1208 C CA . ARG A 1 157 ? 19.166 8.027 -13.965 1.00 83.94 157 ARG A CA 1
ATOM 1209 C C . ARG A 1 157 ? 17.772 8.017 -14.589 1.00 83.94 157 ARG A C 1
ATOM 1211 O O . ARG A 1 157 ? 17.579 7.350 -15.610 1.00 83.94 157 ARG A O 1
ATOM 1218 N N . ASP A 1 158 ? 16.842 8.786 -14.032 1.00 80.69 158 ASP A N 1
ATOM 1219 C CA . ASP A 1 158 ? 15.459 8.863 -14.505 1.00 80.69 158 ASP A CA 1
ATOM 1220 C C . ASP A 1 158 ? 15.374 9.506 -15.899 1.00 80.69 158 ASP A C 1
ATOM 1222 O O . ASP A 1 158 ? 14.691 8.991 -16.789 1.00 80.69 158 ASP A O 1
ATOM 1226 N N . ILE A 1 159 ? 16.128 10.587 -16.138 1.00 85.69 159 ILE A N 1
ATOM 1227 C CA . ILE A 1 159 ? 16.240 11.230 -17.457 1.00 85.69 159 ILE A CA 1
ATOM 1228 C C . ILE A 1 159 ? 16.821 10.248 -18.478 1.00 85.69 159 ILE A C 1
ATOM 1230 O O . ILE A 1 159 ? 16.280 10.099 -19.577 1.00 85.69 159 ILE A O 1
ATOM 1234 N N . LYS A 1 160 ? 17.889 9.524 -18.124 1.00 82.56 160 LYS A N 1
ATOM 1235 C CA . LYS A 1 160 ? 18.520 8.539 -19.013 1.00 82.56 160 LYS A CA 1
ATOM 1236 C C . LYS A 1 160 ? 17.572 7.390 -19.362 1.00 82.56 160 LYS A C 1
ATOM 1238 O O . LYS A 1 160 ? 17.533 6.971 -20.522 1.00 82.56 160 LYS A O 1
ATOM 1243 N N . GLN A 1 161 ? 16.792 6.896 -18.397 1.00 76.44 161 GLN A N 1
ATOM 1244 C CA . GLN A 1 161 ? 15.768 5.879 -18.647 1.00 76.44 161 GLN A CA 1
ATOM 1245 C C . GLN A 1 161 ? 14.648 6.400 -19.550 1.00 76.44 161 GLN A C 1
ATOM 1247 O O . GLN A 1 161 ? 14.309 5.732 -20.527 1.00 76.44 161 GLN A O 1
ATOM 1252 N N . ARG A 1 162 ? 14.119 7.602 -19.286 1.00 78.12 162 ARG A N 1
ATOM 1253 C CA . ARG A 1 162 ? 13.068 8.216 -20.113 1.00 78.12 162 ARG A CA 1
ATOM 1254 C C . ARG A 1 162 ? 13.522 8.434 -21.552 1.00 78.12 162 ARG A C 1
ATOM 1256 O O . ARG A 1 162 ? 12.829 8.011 -22.471 1.00 78.12 162 ARG A O 1
ATOM 1263 N N . LEU A 1 163 ? 14.718 8.986 -21.757 1.00 81.50 163 LEU A N 1
ATOM 1264 C CA . LEU A 1 163 ? 15.286 9.176 -23.095 1.00 81.50 163 LEU A CA 1
ATOM 1265 C C . LEU A 1 163 ? 15.498 7.847 -23.832 1.00 81.50 163 LEU A C 1
ATOM 1267 O O . LEU A 1 163 ? 15.298 7.774 -25.045 1.00 81.50 163 LEU A O 1
ATOM 1271 N N . ARG A 1 164 ? 15.904 6.782 -23.127 1.00 78.69 164 ARG A N 1
ATOM 1272 C CA . ARG A 1 164 ? 16.017 5.439 -23.716 1.00 78.69 164 ARG A CA 1
ATOM 1273 C C . ARG A 1 164 ? 14.644 4.901 -24.124 1.00 78.69 164 ARG A C 1
ATOM 1275 O O . ARG A 1 164 ? 14.510 4.427 -25.248 1.00 78.69 164 ARG A O 1
ATOM 1282 N N . ALA A 1 165 ? 13.645 5.019 -23.252 1.00 75.75 165 ALA A N 1
ATOM 1283 C CA . ALA A 1 165 ? 12.282 4.565 -23.510 1.00 75.75 165 ALA A CA 1
ATOM 1284 C C . ALA A 1 165 ? 11.628 5.323 -24.678 1.00 75.75 165 ALA A C 1
ATOM 1286 O O . ALA A 1 165 ? 10.993 4.709 -25.532 1.00 75.75 165 ALA A O 1
ATOM 1287 N N . GLU A 1 166 ? 11.826 6.640 -24.773 1.00 79.06 166 GLU A N 1
ATOM 1288 C CA . GLU A 1 166 ? 11.341 7.444 -25.900 1.00 79.06 166 GLU A CA 1
ATOM 1289 C C . GLU A 1 166 ? 12.017 7.057 -27.218 1.00 79.06 166 GLU A C 1
ATOM 1291 O O . GLU A 1 166 ? 11.328 6.858 -28.219 1.00 79.06 166 GLU A O 1
ATOM 1296 N N . LYS A 1 167 ? 13.346 6.874 -27.222 1.00 79.88 167 LYS A N 1
ATOM 1297 C CA . LYS A 1 167 ? 14.080 6.389 -28.404 1.00 79.88 167 LYS A CA 1
ATOM 1298 C C . LYS A 1 167 ? 13.604 5.009 -28.846 1.00 79.88 167 LYS A C 1
ATOM 1300 O O . LYS A 1 167 ? 13.462 4.763 -30.041 1.00 79.88 167 LYS A O 1
ATOM 1305 N N . GLU A 1 168 ? 13.355 4.110 -27.900 1.00 76.06 168 GLU A N 1
ATOM 1306 C CA . GLU A 1 168 ? 12.847 2.773 -28.189 1.00 76.06 168 GLU A CA 1
ATOM 1307 C C . GLU A 1 168 ? 11.417 2.822 -28.739 1.00 76.06 168 GLU A C 1
ATOM 1309 O O . GLU A 1 168 ? 11.120 2.173 -29.742 1.00 76.06 168 GLU A O 1
ATOM 1314 N N . ARG A 1 169 ? 10.542 3.642 -28.145 1.00 74.19 169 ARG A N 1
ATOM 1315 C CA . ARG A 1 169 ? 9.169 3.856 -28.616 1.00 74.19 169 ARG A CA 1
ATOM 1316 C C . ARG A 1 169 ? 9.141 4.404 -30.043 1.00 74.19 169 ARG A C 1
ATOM 1318 O O . ARG A 1 169 ? 8.422 3.857 -30.878 1.00 74.19 169 ARG A O 1
ATOM 1325 N N . ASP A 1 170 ? 9.930 5.438 -30.330 1.00 75.06 170 ASP A N 1
ATOM 1326 C CA . ASP A 1 170 ? 10.050 6.022 -31.671 1.00 75.06 170 ASP A CA 1
ATOM 1327 C C . ASP A 1 170 ? 10.581 4.994 -32.683 1.00 75.06 170 ASP A C 1
ATOM 1329 O O . ASP A 1 170 ? 10.042 4.846 -33.783 1.00 75.06 170 ASP A O 1
ATOM 1333 N N . ALA A 1 171 ? 11.586 4.204 -32.292 1.00 72.50 171 ALA A N 1
ATOM 1334 C CA . ALA A 1 171 ? 12.110 3.138 -33.133 1.00 72.50 171 ALA A CA 1
ATOM 1335 C C . ALA A 1 171 ? 11.069 2.038 -33.397 1.00 72.50 171 ALA A C 1
ATOM 1337 O O . ALA A 1 171 ? 10.946 1.597 -34.539 1.00 72.50 171 ALA A O 1
ATOM 1338 N N . ARG A 1 172 ? 10.278 1.625 -32.394 1.00 73.94 172 ARG A N 1
ATOM 1339 C CA . ARG A 1 172 ? 9.178 0.655 -32.565 1.00 73.94 172 ARG A CA 1
ATOM 1340 C C . ARG A 1 172 ? 8.121 1.186 -33.529 1.00 73.94 172 ARG A C 1
ATOM 1342 O O . ARG A 1 172 ? 7.752 0.476 -34.461 1.00 73.94 172 ARG A O 1
ATOM 1349 N N . GLN A 1 173 ? 7.696 2.440 -33.367 1.00 69.50 173 GLN A N 1
ATOM 1350 C CA . GLN A 1 173 ? 6.714 3.077 -34.253 1.00 69.50 173 GLN A CA 1
ATOM 1351 C C . GLN A 1 173 ? 7.202 3.185 -35.703 1.00 69.50 173 GLN A C 1
ATOM 1353 O O . GLN A 1 173 ? 6.419 3.014 -36.633 1.00 69.50 173 GLN A O 1
ATOM 1358 N N . LYS A 1 174 ? 8.501 3.420 -35.907 1.00 75.56 174 LYS A N 1
ATOM 1359 C CA . LYS A 1 174 ? 9.118 3.530 -37.239 1.00 75.56 174 LYS A CA 1
ATOM 1360 C C . LYS A 1 174 ? 9.577 2.189 -37.824 1.00 75.56 174 LYS A C 1
ATOM 1362 O O . LYS A 1 174 ? 10.223 2.190 -38.870 1.00 75.56 174 LYS A O 1
ATOM 1367 N N . GLY A 1 175 ? 9.306 1.063 -37.156 1.00 69.12 175 GLY A N 1
ATOM 1368 C CA . GLY A 1 175 ? 9.747 -0.264 -37.601 1.00 69.12 175 GLY A CA 1
ATOM 1369 C C . GLY A 1 175 ? 11.268 -0.460 -37.576 1.00 69.12 175 GLY A C 1
ATOM 1370 O O . GLY A 1 175 ? 11.794 -1.280 -38.321 1.00 69.12 175 GLY A O 1
ATOM 1371 N N . ARG A 1 176 ? 11.983 0.294 -36.734 1.00 80.75 176 ARG A N 1
ATOM 1372 C CA . ARG A 1 176 ? 13.450 0.300 -36.614 1.00 80.75 176 ARG A CA 1
ATOM 1373 C C . ARG A 1 176 ? 13.968 -0.505 -35.419 1.00 80.75 176 ARG A C 1
ATOM 1375 O O . ARG A 1 176 ? 15.066 -0.240 -34.935 1.00 80.75 176 ARG A O 1
ATOM 1382 N N . VAL A 1 177 ? 13.191 -1.463 -34.920 1.00 79.50 177 VAL A N 1
ATOM 1383 C CA . VAL A 1 177 ? 13.653 -2.407 -33.892 1.00 79.50 177 VAL A CA 1
ATOM 1384 C C . VAL A 1 177 ? 14.045 -3.718 -34.546 1.00 79.50 177 VAL A C 1
ATOM 1386 O O . VAL A 1 177 ? 13.285 -4.265 -35.345 1.00 79.50 177 VAL A O 1
ATOM 1389 N N . VAL A 1 178 ? 15.225 -4.224 -34.199 1.00 81.44 178 VAL A N 1
ATOM 1390 C CA . VAL A 1 178 ? 15.681 -5.554 -34.607 1.00 81.44 178 VAL A CA 1
ATOM 1391 C C . VAL A 1 178 ? 15.938 -6.429 -33.386 1.00 81.44 178 VAL A C 1
ATOM 1393 O O . VAL A 1 178 ? 16.655 -6.033 -32.473 1.00 81.44 178 VAL A O 1
ATOM 1396 N N . ASP A 1 179 ? 15.392 -7.642 -33.365 1.00 84.00 179 ASP A N 1
ATOM 1397 C CA . ASP A 1 179 ? 15.697 -8.582 -32.283 1.00 84.00 179 ASP A CA 1
ATOM 1398 C C . ASP A 1 179 ? 17.150 -9.070 -32.438 1.00 84.00 179 ASP A C 1
ATOM 1400 O O . ASP A 1 179 ? 17.550 -9.481 -33.531 1.00 84.00 179 ASP A O 1
ATOM 1404 N N . LYS A 1 180 ? 17.940 -9.077 -31.365 1.00 88.44 180 LYS A N 1
ATOM 1405 C CA . LYS A 1 180 ? 19.287 -9.656 -31.305 1.00 88.44 180 LYS A CA 1
ATOM 1406 C C . LYS A 1 180 ? 19.331 -10.723 -30.217 1.00 88.44 180 LYS A C 1
ATOM 1408 O O . LYS A 1 180 ? 18.944 -10.484 -29.079 1.00 88.44 180 LYS A O 1
ATOM 1413 N N . CYS A 1 181 ? 19.851 -11.898 -30.554 1.00 86.12 181 CYS A N 1
ATOM 1414 C CA . CYS A 1 181 ? 20.040 -12.964 -29.583 1.00 86.12 181 CYS A CA 1
ATOM 1415 C C . CYS A 1 181 ? 21.245 -12.662 -28.684 1.00 86.12 181 CYS A C 1
ATOM 1417 O O . CYS A 1 181 ? 22.355 -12.539 -29.212 1.00 86.12 181 CYS A O 1
ATOM 1419 N N . PRO A 1 182 ? 21.076 -12.604 -27.350 1.00 88.62 182 PRO A N 1
ATOM 1420 C CA . PRO A 1 182 ? 22.179 -12.306 -26.437 1.00 88.62 182 PRO A CA 1
ATOM 1421 C C . PRO A 1 182 ? 23.248 -13.410 -26.423 1.00 88.62 182 PRO A C 1
ATOM 1423 O O . PRO A 1 182 ? 24.413 -13.137 -26.159 1.00 88.62 182 PRO A O 1
ATOM 1426 N N . ARG A 1 183 ? 22.887 -14.655 -26.772 1.00 88.19 183 ARG A N 1
ATOM 1427 C CA . ARG A 1 183 ? 23.800 -15.810 -26.731 1.00 88.19 183 ARG A CA 1
ATOM 1428 C C . ARG A 1 183 ? 24.616 -15.983 -28.006 1.00 88.19 183 ARG A C 1
ATOM 1430 O O . ARG A 1 183 ? 25.832 -16.107 -27.952 1.00 88.19 183 ARG A O 1
ATOM 1437 N N . CYS A 1 184 ? 23.963 -15.985 -29.168 1.00 87.94 184 CYS A N 1
ATOM 1438 C CA . CYS A 1 184 ? 24.637 -16.243 -30.447 1.00 87.94 184 CYS A CA 1
ATOM 1439 C C . CYS A 1 184 ? 24.837 -14.993 -31.318 1.00 87.94 184 CYS A C 1
ATOM 1441 O O . CYS A 1 184 ? 25.355 -15.099 -32.434 1.00 87.94 184 CYS A O 1
ATOM 1443 N N . SER A 1 185 ? 24.410 -13.818 -30.837 1.00 88.38 185 SER A N 1
ATOM 1444 C CA . SER A 1 185 ? 24.487 -12.525 -31.534 1.00 88.38 185 SER A CA 1
ATOM 1445 C C . SER A 1 185 ? 23.810 -12.475 -32.912 1.00 88.38 185 SER A C 1
ATOM 1447 O O . SER A 1 185 ? 24.015 -11.521 -33.663 1.00 88.38 185 SER A O 1
ATOM 1449 N N . ARG A 1 186 ? 22.982 -13.468 -33.267 1.00 87.19 186 ARG A N 1
ATOM 1450 C CA . ARG A 1 186 ? 22.164 -13.419 -34.488 1.00 87.19 186 ARG A CA 1
ATOM 1451 C C . ARG A 1 186 ? 21.100 -12.336 -34.356 1.00 87.19 186 ARG A C 1
ATOM 1453 O O . ARG A 1 186 ? 20.549 -12.137 -33.281 1.00 87.19 186 ARG A O 1
ATOM 1460 N N . VAL A 1 187 ? 20.785 -11.684 -35.468 1.00 86.12 187 VAL A N 1
ATOM 1461 C CA . VAL A 1 187 ? 19.770 -10.629 -35.563 1.00 86.12 187 VAL A CA 1
ATOM 1462 C C . VAL A 1 187 ? 18.580 -11.140 -36.371 1.00 86.12 187 VAL A C 1
ATOM 1464 O O . VAL A 1 187 ? 18.776 -11.768 -37.419 1.00 86.12 187 VAL A O 1
ATOM 1467 N N . ARG A 1 188 ? 17.352 -10.847 -35.942 1.00 79.56 188 ARG A N 1
ATOM 1468 C CA . ARG A 1 188 ? 16.114 -11.207 -36.641 1.00 79.56 188 ARG A CA 1
ATOM 1469 C C . ARG A 1 188 ? 15.695 -10.124 -37.634 1.00 79.56 188 ARG A C 1
ATOM 1471 O O . ARG A 1 188 ? 15.639 -8.948 -37.304 1.00 79.56 188 ARG A O 1
ATOM 1478 N N . TRP A 1 189 ? 15.361 -10.529 -38.855 1.00 74.06 189 TRP A N 1
ATOM 1479 C CA . TRP A 1 189 ? 14.854 -9.645 -39.916 1.00 74.06 189 TRP A CA 1
ATOM 1480 C C . TRP A 1 189 ? 13.950 -10.432 -40.830 1.00 74.06 189 TRP A C 1
ATOM 1482 O O . TRP A 1 189 ? 14.294 -11.564 -41.177 1.00 74.06 189 TRP A O 1
ATOM 1492 N N . ALA A 1 190 ? 12.821 -9.848 -41.229 1.00 69.25 190 ALA A N 1
ATOM 1493 C CA . ALA A 1 190 ? 11.841 -10.530 -42.073 1.00 69.25 190 ALA A CA 1
ATOM 1494 C C . ALA A 1 190 ? 11.566 -11.974 -41.589 1.00 69.25 190 ALA A C 1
ATOM 1496 O O . ALA A 1 190 ? 11.483 -12.909 -42.380 1.00 69.25 190 ALA A O 1
ATOM 1497 N N . ARG A 1 191 ? 11.477 -12.149 -40.259 1.00 70.56 191 ARG A N 1
ATOM 1498 C CA . ARG A 1 191 ? 11.253 -13.424 -39.548 1.00 70.56 191 ARG A CA 1
ATOM 1499 C C . ARG A 1 191 ? 12.404 -14.443 -39.564 1.00 70.56 191 ARG A C 1
ATOM 1501 O O . ARG A 1 191 ? 12.219 -15.526 -39.026 1.00 70.56 191 ARG A O 1
ATOM 1508 N N . LYS A 1 192 ? 13.588 -14.112 -40.088 1.00 76.06 192 LYS A N 1
ATOM 1509 C CA . LYS A 1 192 ? 14.758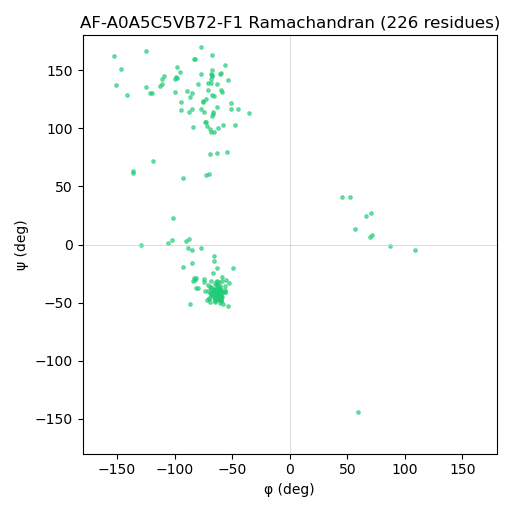 -15.009 -40.113 1.00 76.06 192 LYS A CA 1
ATOM 1510 C C . LYS A 1 192 ? 15.893 -14.510 -39.219 1.00 76.06 192 LYS A C 1
ATOM 1512 O O . LYS A 1 192 ? 16.236 -13.325 -39.253 1.00 76.06 192 LYS A O 1
ATOM 1517 N N . TRP A 1 193 ? 16.499 -15.425 -38.464 1.00 83.50 193 TRP A N 1
ATOM 1518 C CA . TRP A 1 193 ? 17.696 -15.188 -37.656 1.00 83.50 193 TRP A CA 1
ATOM 1519 C C . TRP A 1 193 ? 18.963 -15.392 -38.489 1.00 83.50 193 TRP A C 1
ATOM 1521 O O . TRP A 1 193 ? 19.142 -16.443 -39.096 1.00 83.50 193 TRP A O 1
ATOM 1531 N N . ALA A 1 194 ? 19.863 -14.409 -38.500 1.00 85.25 194 ALA A N 1
ATOM 1532 C CA . ALA A 1 194 ? 21.139 -14.505 -39.211 1.00 85.25 194 ALA A CA 1
ATOM 1533 C C . ALA A 1 194 ? 22.248 -13.748 -38.471 1.00 85.25 194 ALA A C 1
ATOM 1535 O O . ALA A 1 194 ? 21.976 -12.754 -37.796 1.00 85.25 194 ALA A O 1
ATOM 1536 N N . LYS A 1 195 ? 23.506 -14.187 -38.609 1.00 84.25 195 LYS A N 1
ATOM 1537 C CA . LYS A 1 195 ? 24.664 -13.406 -38.150 1.00 84.25 195 LYS A CA 1
ATOM 1538 C C . LYS A 1 195 ? 24.868 -12.231 -39.106 1.00 84.25 195 LYS A C 1
ATOM 1540 O O . LYS A 1 195 ? 25.314 -12.421 -40.231 1.00 84.25 195 LYS A O 1
ATOM 1545 N N . ARG A 1 196 ? 24.505 -11.030 -38.664 1.00 80.06 196 ARG A N 1
ATOM 1546 C CA . ARG A 1 196 ? 24.691 -9.776 -39.404 1.00 80.06 196 ARG A CA 1
ATOM 1547 C C . ARG A 1 196 ? 24.825 -8.608 -38.437 1.00 80.06 196 ARG A C 1
ATOM 1549 O O . ARG A 1 196 ? 24.404 -8.710 -37.285 1.00 80.06 196 ARG A O 1
ATOM 1556 N N . ALA A 1 197 ? 25.346 -7.493 -38.934 1.00 80.06 197 ALA A N 1
ATOM 1557 C CA . ALA A 1 197 ? 25.296 -6.226 -38.222 1.00 80.06 197 ALA A CA 1
ATOM 1558 C C . ALA A 1 197 ? 23.849 -5.705 -38.115 1.00 80.06 197 ALA A C 1
ATOM 1560 O O . ALA A 1 197 ? 23.012 -5.960 -38.987 1.00 80.06 197 ALA A O 1
ATOM 1561 N N . VAL A 1 198 ? 23.570 -4.965 -37.041 1.00 77.38 198 VAL A N 1
ATOM 1562 C CA . VAL A 1 198 ? 22.336 -4.182 -36.899 1.00 77.38 198 VAL A CA 1
ATOM 1563 C C . VAL A 1 198 ? 22.375 -3.048 -37.932 1.00 77.38 198 VAL A C 1
ATOM 1565 O O . VAL A 1 198 ? 23.389 -2.349 -37.996 1.00 77.38 198 VAL A O 1
ATOM 1568 N N . PRO A 1 199 ? 21.327 -2.854 -38.755 1.00 75.75 199 PRO A N 1
ATOM 1569 C CA . PRO A 1 199 ? 21.316 -1.771 -39.731 1.00 75.75 199 PRO A CA 1
ATOM 1570 C C . PRO A 1 199 ? 21.432 -0.391 -39.058 1.00 75.75 199 PRO A C 1
ATOM 1572 O O . PRO A 1 199 ? 20.895 -0.201 -37.963 1.00 75.75 199 PRO A O 1
ATOM 1575 N N . PRO A 1 200 ? 22.085 0.600 -39.695 1.00 78.00 200 PRO A N 1
ATOM 1576 C CA . PRO A 1 200 ? 22.196 1.945 -39.139 1.00 78.00 200 PRO A CA 1
ATOM 1577 C C . PRO A 1 200 ? 20.830 2.539 -38.769 1.00 78.00 200 PRO A C 1
ATOM 1579 O O . PRO A 1 200 ? 19.829 2.332 -39.461 1.00 78.00 200 PRO A O 1
ATOM 1582 N N . GLY A 1 201 ? 20.775 3.266 -37.651 1.00 72.44 201 GLY A N 1
ATOM 1583 C CA . GLY A 1 201 ? 19.546 3.905 -37.170 1.00 72.44 201 GLY A CA 1
ATOM 1584 C C . GLY A 1 201 ? 18.481 2.951 -36.616 1.00 72.44 201 GLY A C 1
ATOM 1585 O O . GLY A 1 201 ? 17.372 3.409 -36.339 1.00 72.44 201 GLY A O 1
ATOM 1586 N N . HIS A 1 202 ? 18.798 1.661 -36.456 1.00 74.81 202 HIS A N 1
ATOM 1587 C CA . HIS A 1 202 ? 17.956 0.692 -35.757 1.00 74.81 202 HIS A CA 1
ATOM 1588 C C . HIS A 1 202 ? 18.445 0.488 -34.325 1.00 74.81 202 HIS A C 1
ATOM 1590 O O . HIS A 1 202 ? 19.648 0.483 -34.059 1.00 74.81 202 HIS A O 1
ATOM 1596 N N . VAL A 1 203 ? 17.504 0.297 -33.405 1.00 82.62 203 VAL A N 1
ATOM 1597 C CA . VAL A 1 203 ? 17.799 -0.150 -32.039 1.00 82.62 203 VAL A CA 1
ATOM 1598 C C . VAL A 1 203 ? 17.623 -1.662 -31.975 1.00 82.62 203 VAL A C 1
ATOM 1600 O O . VAL A 1 203 ? 16.804 -2.225 -32.707 1.00 82.62 203 VAL A O 1
ATOM 1603 N N . PHE A 1 204 ? 18.407 -2.330 -31.132 1.00 83.19 204 PHE A N 1
ATOM 1604 C CA . PHE A 1 204 ? 18.240 -3.760 -30.911 1.00 83.19 204 PHE A CA 1
ATOM 1605 C C . PHE A 1 204 ? 17.462 -4.025 -29.626 1.00 83.19 204 PHE A C 1
ATOM 1607 O O . PHE A 1 204 ? 17.645 -3.325 -28.632 1.00 83.19 204 PHE A O 1
ATOM 1614 N N . ASP A 1 205 ? 16.615 -5.045 -29.678 1.00 80.69 205 ASP A N 1
ATOM 1615 C CA . ASP A 1 205 ? 15.933 -5.621 -28.523 1.00 80.69 205 ASP A CA 1
ATOM 1616 C C . ASP A 1 205 ? 16.505 -7.018 -28.267 1.00 80.69 205 ASP A C 1
ATOM 1618 O O . ASP A 1 205 ? 16.853 -7.732 -29.212 1.00 80.69 205 ASP A O 1
ATOM 1622 N N . GLU A 1 206 ? 16.663 -7.409 -27.007 1.00 84.62 206 GLU A N 1
ATOM 1623 C CA . GLU A 1 206 ? 17.268 -8.695 -26.670 1.00 84.62 206 GLU A CA 1
ATOM 1624 C C . GLU A 1 206 ? 16.207 -9.790 -26.641 1.00 84.62 206 GLU A C 1
ATOM 1626 O O . GLU A 1 206 ? 15.322 -9.823 -25.791 1.00 84.62 206 GLU A O 1
ATOM 1631 N N . ARG A 1 207 ? 16.313 -10.731 -27.580 1.00 82.12 207 ARG A N 1
ATOM 1632 C CA . ARG A 1 207 ? 15.404 -11.875 -27.673 1.00 82.12 207 ARG A CA 1
ATOM 1633 C C . ARG A 1 207 ? 16.172 -13.118 -28.072 1.00 82.12 207 ARG A C 1
ATOM 1635 O O . ARG A 1 207 ? 16.903 -13.109 -29.059 1.00 82.12 207 ARG A O 1
ATOM 1642 N N . GLU A 1 208 ? 16.001 -14.201 -27.325 1.00 86.56 208 GLU A N 1
ATOM 1643 C CA . GLU A 1 208 ? 16.643 -15.477 -27.642 1.00 86.56 208 GLU A CA 1
ATOM 1644 C C . GLU A 1 208 ? 16.144 -16.023 -28.996 1.00 86.56 208 GLU A C 1
ATOM 1646 O O . GLU A 1 208 ? 14.961 -15.909 -29.323 1.00 86.56 208 GLU A O 1
ATOM 1651 N N . CYS A 1 209 ? 17.055 -16.564 -29.817 1.00 86.19 209 CYS A N 1
ATOM 1652 C CA . CYS A 1 209 ? 16.681 -17.193 -31.083 1.00 86.19 209 CYS A CA 1
ATOM 1653 C C . CYS A 1 209 ? 16.230 -18.637 -30.860 1.00 86.19 209 CYS A C 1
ATOM 1655 O O . CYS A 1 209 ? 16.625 -19.257 -29.874 1.00 86.19 209 CYS A O 1
ATOM 1657 N N . ASP A 1 210 ? 15.481 -19.185 -31.815 1.00 83.62 210 ASP A N 1
ATOM 1658 C CA . ASP A 1 210 ? 14.865 -20.512 -31.691 1.00 83.62 210 ASP A CA 1
ATOM 1659 C C . ASP A 1 210 ? 15.907 -21.612 -31.404 1.00 83.62 210 ASP A C 1
ATOM 1661 O O . ASP A 1 210 ? 15.704 -22.429 -30.511 1.00 83.62 210 ASP A O 1
ATOM 1665 N N . ASP A 1 211 ? 17.077 -21.558 -32.056 1.00 85.31 211 ASP A N 1
ATOM 1666 C CA . ASP A 1 211 ? 18.191 -22.487 -31.802 1.00 85.31 211 ASP A CA 1
ATOM 1667 C C . ASP A 1 211 ? 18.697 -22.436 -30.345 1.00 85.31 211 ASP A C 1
ATOM 1669 O O . ASP A 1 211 ? 18.869 -23.469 -29.701 1.00 85.31 211 ASP A O 1
ATOM 1673 N N . CYS A 1 212 ? 18.938 -21.233 -29.806 1.00 86.75 212 CYS A N 1
ATOM 1674 C CA . CYS A 1 212 ? 19.435 -21.062 -28.438 1.00 86.75 212 CYS A CA 1
ATOM 1675 C C . CYS A 1 212 ? 18.362 -21.414 -27.402 1.00 86.75 212 CYS A C 1
ATOM 1677 O O . CYS A 1 212 ? 18.682 -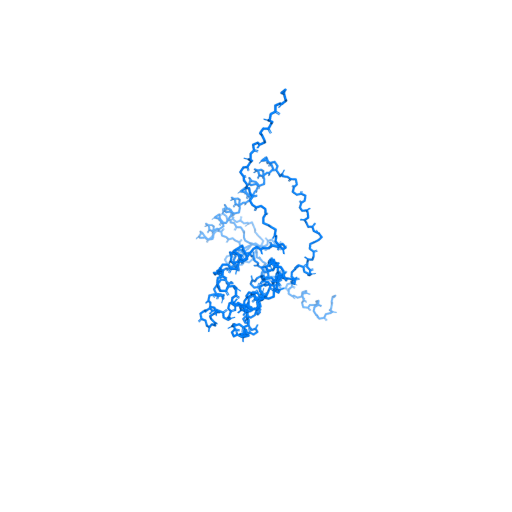21.975 -26.353 1.00 86.75 212 CYS A O 1
ATOM 1679 N N . TYR A 1 213 ? 17.097 -21.128 -27.716 1.00 85.00 213 TYR A N 1
ATOM 1680 C CA . TYR A 1 213 ? 15.963 -21.502 -26.884 1.00 85.00 213 TYR A CA 1
ATOM 1681 C C . TYR A 1 213 ? 15.806 -23.026 -26.805 1.00 85.00 213 TYR A C 1
ATOM 1683 O O . TYR A 1 213 ? 15.662 -23.564 -25.708 1.00 85.00 213 TYR A O 1
ATOM 1691 N N . ALA A 1 214 ? 15.908 -23.734 -27.935 1.00 82.50 214 ALA A N 1
ATOM 1692 C CA . ALA A 1 214 ? 15.842 -25.194 -27.975 1.00 82.50 214 ALA A CA 1
ATOM 1693 C C . ALA A 1 214 ? 16.984 -25.842 -27.173 1.00 82.50 214 ALA A C 1
ATOM 1695 O O . ALA A 1 214 ? 16.743 -26.765 -26.400 1.00 82.50 214 ALA A O 1
ATOM 1696 N N . GLU A 1 215 ? 18.210 -25.317 -27.274 1.00 81.38 215 GLU A N 1
ATOM 1697 C CA . GLU A 1 215 ? 19.343 -25.798 -26.471 1.00 81.38 215 GLU A CA 1
ATOM 1698 C C . GLU A 1 215 ? 19.113 -25.582 -24.963 1.00 81.38 215 GLU A C 1
ATOM 1700 O O . GLU A 1 215 ? 19.367 -26.475 -24.153 1.00 81.38 215 GLU A O 1
ATOM 1705 N N . SER A 1 216 ? 18.596 -24.411 -24.572 1.00 77.12 216 SER A N 1
ATOM 1706 C CA . SER A 1 216 ? 18.225 -24.115 -23.181 1.00 77.12 216 SER A CA 1
ATOM 1707 C C . SER A 1 216 ? 17.131 -25.048 -22.663 1.00 77.12 216 SER A C 1
ATOM 1709 O O . SER A 1 216 ? 17.219 -25.523 -21.532 1.00 77.12 216 SER A O 1
ATOM 1711 N N . ALA A 1 217 ? 16.103 -25.303 -23.473 1.00 72.44 217 ALA A N 1
ATOM 1712 C CA . ALA A 1 217 ? 14.990 -26.172 -23.113 1.00 72.44 217 ALA A CA 1
ATOM 1713 C C . ALA A 1 217 ? 15.456 -27.622 -22.910 1.00 72.44 217 ALA A C 1
ATOM 1715 O O . ALA A 1 217 ? 15.142 -28.218 -21.882 1.00 72.44 217 ALA A O 1
ATOM 1716 N N . LEU A 1 218 ? 16.288 -28.144 -23.818 1.00 72.44 218 LEU A N 1
ATOM 1717 C CA . LEU A 1 218 ? 16.865 -29.488 -23.709 1.00 72.44 218 LEU A CA 1
ATOM 1718 C C . LEU A 1 218 ? 17.747 -29.644 -22.464 1.00 72.44 218 LEU A C 1
ATOM 1720 O O . LEU A 1 218 ? 17.630 -30.641 -21.757 1.00 72.44 218 LEU A O 1
ATOM 1724 N N . ARG A 1 219 ? 18.583 -28.646 -22.137 1.00 70.19 219 ARG A N 1
ATOM 1725 C CA . ARG A 1 219 ? 19.379 -28.673 -20.895 1.00 70.19 219 ARG A CA 1
ATOM 1726 C C . ARG A 1 219 ? 18.504 -28.679 -19.645 1.00 70.19 219 ARG A C 1
ATOM 1728 O O . ARG A 1 219 ? 18.810 -29.402 -18.705 1.00 70.19 219 ARG A O 1
ATOM 1735 N N . ARG A 1 220 ? 17.423 -27.893 -19.619 1.00 70.56 220 ARG A N 1
ATOM 1736 C CA . ARG A 1 220 ? 16.494 -27.878 -18.477 1.00 70.56 220 ARG A CA 1
ATOM 1737 C C . ARG A 1 220 ? 15.819 -29.234 -18.304 1.00 70.56 220 ARG A C 1
ATOM 1739 O O . ARG A 1 220 ? 15.790 -29.737 -17.189 1.00 70.56 220 ARG A O 1
ATOM 1746 N N . MET A 1 221 ? 15.349 -29.852 -19.387 1.00 66.88 221 MET A N 1
ATOM 1747 C CA . MET A 1 221 ? 14.753 -31.192 -19.331 1.00 66.88 221 MET A CA 1
ATOM 1748 C C . MET A 1 221 ? 15.750 -32.241 -18.824 1.00 66.88 221 MET A C 1
ATOM 1750 O O . MET A 1 221 ? 15.429 -32.964 -17.889 1.00 66.88 221 MET A O 1
ATOM 1754 N N . ALA A 1 222 ? 16.990 -32.238 -19.325 1.00 59.97 222 ALA A N 1
ATOM 1755 C CA . ALA A 1 222 ? 18.033 -33.167 -18.882 1.00 59.97 222 ALA A CA 1
ATOM 1756 C C . ALA A 1 222 ? 18.381 -33.038 -17.383 1.00 59.97 222 ALA A C 1
ATOM 1758 O O . ALA A 1 222 ? 18.622 -34.049 -16.724 1.00 59.97 222 ALA A O 1
ATOM 1759 N N . ILE A 1 223 ? 18.354 -31.814 -16.835 1.00 64.69 223 ILE A N 1
ATOM 1760 C CA . ILE A 1 223 ? 18.508 -31.551 -15.390 1.00 64.69 223 ILE A CA 1
ATOM 1761 C C . ILE A 1 223 ? 17.299 -32.079 -14.602 1.00 64.69 223 ILE A C 1
ATOM 1763 O O . ILE A 1 223 ? 17.452 -32.588 -13.496 1.00 64.69 223 ILE A O 1
ATOM 1767 N N . THR A 1 224 ? 16.094 -31.985 -15.168 1.00 59.94 224 THR A N 1
ATOM 1768 C CA . THR A 1 224 ? 14.858 -32.433 -14.502 1.00 59.94 224 THR A CA 1
ATOM 1769 C C . THR A 1 224 ? 14.734 -33.962 -14.489 1.00 59.94 224 THR A C 1
ATOM 1771 O O . THR A 1 224 ? 14.166 -34.527 -13.561 1.00 59.94 224 THR A O 1
ATOM 1774 N N . GLU A 1 225 ? 15.300 -34.635 -15.492 1.00 67.75 225 GLU A N 1
ATOM 1775 C CA . GLU A 1 225 ? 15.326 -36.100 -15.628 1.00 67.75 225 GLU A CA 1
ATOM 1776 C C . GLU A 1 225 ? 16.557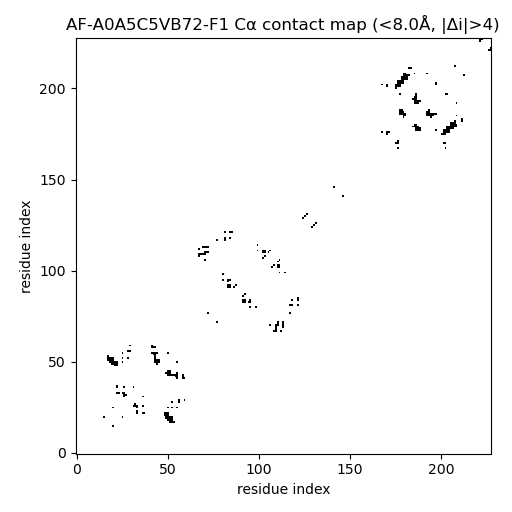 -36.750 -14.960 1.00 67.75 225 GLU A C 1
ATOM 1778 O O . GLU A 1 225 ? 16.720 -37.966 -15.019 1.00 67.75 225 GLU A O 1
ATOM 1783 N N . GLY A 1 226 ? 17.415 -35.964 -14.293 1.00 48.62 226 GLY A N 1
ATOM 1784 C CA . GLY A 1 226 ? 18.568 -36.471 -13.534 1.00 48.62 226 GLY A CA 1
ATOM 1785 C C . GLY A 1 226 ? 19.700 -37.030 -14.401 1.00 48.62 226 GLY A C 1
ATOM 1786 O O . GLY A 1 226 ? 20.434 -37.913 -13.963 1.00 48.62 226 GLY A O 1
ATOM 1787 N N . THR A 1 227 ? 19.831 -36.540 -15.637 1.00 53.84 227 THR A N 1
ATOM 1788 C CA . THR A 1 227 ? 20.795 -37.056 -16.632 1.00 53.84 227 THR A CA 1
ATOM 1789 C C . THR A 1 227 ? 22.046 -36.180 -16.786 1.00 53.84 227 THR A C 1
ATOM 1791 O O . THR A 1 227 ? 22.889 -36.461 -17.641 1.00 53.84 227 THR A O 1
ATOM 1794 N N . LEU A 1 228 ? 22.165 -35.121 -15.977 1.00 49.69 228 LEU A N 1
ATOM 1795 C CA . LEU A 1 228 ? 23.298 -34.193 -15.892 1.00 49.69 228 LEU A CA 1
ATOM 1796 C C . LEU A 1 228 ? 23.653 -33.902 -14.435 1.00 49.69 228 LEU A C 1
ATOM 1798 O O . LEU A 1 228 ? 22.705 -33.749 -13.633 1.00 49.69 228 LEU A O 1
#

Sequence (228 aa):
MPETTKTESTPGGHTVDLEALTQTEASWLLSRSAPWLRGQSLDGRRPDGSYHAQKLVAAYVEQERSKLPTHKLADVEVNALDQSLGYFDLYNGRLAVDLMDRIKQEHGAAGMAAVAELVLESIREQVEKHPEPGDVSTHTPKSEAEIRAEVEAKAERDIKQRLRAEKERDARQKGRVVDKCPRCSRVRWARKWAKRAVPPGHVFDERECDDCYAESALRRMAITEGTL

pLDDT: mean 73.51, std 15.44, range [37.38, 94.31]

Secondary structure (DSSP, 8-state):
-----------------TTSB-HHHHHHHTTS-HHHHHT---TTB-TTS-B-HHHHHHHHHHHHHHTS------HHHHHHHHHHHTT-STTTHHHHHHHHHHHHHHHHHHHHHHHHHHHHHHHHHHHHHS--S-------PPPHHHHHHHHHHHHHHHHHHHHHHHHHHHHHHTT-EEEE-TTT--EEETTEEES-PPPTTPEEEE---HHHHHHHHHHHHHHHTT--

Radius of gyration: 32.65 Å; Cα contacts (8 Å, |Δi|>4): 180; chains: 1; bounding box: 47×83×96 Å

Foldseek 3Di:
DDDDDDDDDDPDPPPADLLFAALCRLCVLVVHDSVVVVPDPQPQQDPVRTGRNVSRVVSVVVVVVVPAPQDDDDPVLLVLLLVLLVDPDPVSVVVNVVSLVVLCVVPNPNSNVNSVVSNVVSVVCCCVVCVPPPPPVPCPPDDPVRVVVVVVVVVVVVVVVVVVVVLVVVLVVVVQEWEAEPPPRWIADPRDTDPDDRDPSHDYDYDHDPVRVVVVVVVVVCVVVVND

Organism: NCBI:txid1938618

Mean predicted aligned error: 20.4 Å